Protein AF-Q2WA42-F1 (afdb_monomer_lite)

pLDDT: mean 75.11, std 17.5, range [36.66, 97.56]

Structure (mmCIF, N/CA/C/O backbone):
data_AF-Q2WA42-F1
#
_entry.id   AF-Q2WA42-F1
#
loop_
_atom_site.group_PDB
_atom_site.id
_atom_site.type_symbol
_atom_site.label_atom_id
_atom_site.label_alt_id
_atom_site.label_comp_id
_atom_site.label_asym_id
_atom_site.label_entity_id
_atom_site.label_seq_id
_atom_site.pdbx_PDB_ins_code
_atom_site.Cartn_x
_atom_site.Cartn_y
_atom_site.Cartn_z
_atom_site.occupancy
_atom_site.B_iso_or_equiv
_atom_site.auth_seq_id
_atom_site.auth_comp_id
_atom_site.auth_asym_id
_atom_site.auth_atom_id
_atom_site.pdbx_PDB_model_num
ATOM 1 N N . MET A 1 1 ? -29.515 -29.755 56.525 1.00 68.69 1 MET A N 1
ATOM 2 C CA . MET A 1 1 ? -29.101 -29.433 55.145 1.00 68.69 1 MET A CA 1
ATOM 3 C C . MET A 1 1 ? -28.446 -28.077 55.225 1.00 68.69 1 MET A C 1
ATOM 5 O O . MET A 1 1 ? -29.150 -27.091 55.396 1.00 68.69 1 MET A O 1
ATOM 9 N N . ASP A 1 2 ? -27.121 -28.042 55.210 1.00 74.56 2 ASP A N 1
ATOM 10 C CA . ASP A 1 2 ? -26.401 -26.781 55.340 1.00 74.56 2 ASP A CA 1
ATOM 11 C C . ASP A 1 2 ? -26.436 -26.081 53.989 1.00 74.56 2 ASP A C 1
ATOM 13 O O . ASP A 1 2 ? -25.967 -26.607 52.976 1.00 74.56 2 ASP A O 1
ATOM 17 N N . ILE A 1 3 ? -27.055 -24.905 53.955 1.00 73.62 3 ILE A N 1
ATOM 18 C CA . ILE A 1 3 ? -27.031 -24.069 52.765 1.00 73.62 3 ILE A CA 1
ATOM 19 C C . ILE A 1 3 ? -25.620 -23.474 52.674 1.00 73.62 3 ILE A C 1
ATOM 21 O O . ILE A 1 3 ? -25.182 -22.701 53.524 1.00 73.62 3 ILE A O 1
ATOM 25 N N . ASN A 1 4 ? -24.852 -23.890 51.666 1.00 74.38 4 ASN A N 1
ATOM 26 C CA . ASN A 1 4 ? -23.528 -23.329 51.430 1.00 74.38 4 ASN A CA 1
ATOM 27 C C . ASN A 1 4 ? -23.695 -21.920 50.852 1.00 74.38 4 ASN A C 1
ATOM 29 O O . ASN A 1 4 ? -23.966 -21.752 49.663 1.00 74.38 4 ASN A O 1
ATOM 33 N N . LEU A 1 5 ? -23.515 -20.903 51.693 1.00 66.00 5 LEU A N 1
ATOM 34 C CA . LEU A 1 5 ? -23.665 -19.501 51.300 1.00 66.00 5 LEU A CA 1
ATOM 35 C C . LEU A 1 5 ? -22.593 -19.034 50.296 1.00 66.00 5 LEU A C 1
ATOM 37 O O . LEU A 1 5 ? -22.798 -18.052 49.590 1.00 66.00 5 LEU A O 1
ATOM 41 N N . GLY A 1 6 ? -21.475 -19.758 50.162 1.00 63.38 6 GLY A N 1
ATOM 42 C CA . GLY A 1 6 ? -20.501 -19.557 49.082 1.00 63.38 6 GLY A CA 1
ATOM 43 C C . GLY A 1 6 ? -21.048 -19.925 47.696 1.00 63.38 6 GLY A C 1
ATOM 44 O O . GLY A 1 6 ? -20.512 -19.467 46.691 1.00 63.38 6 GLY A O 1
ATOM 45 N N . ARG A 1 7 ? -22.138 -20.704 47.649 1.00 65.81 7 ARG A N 1
ATOM 46 C CA . ARG A 1 7 ? -22.936 -21.015 46.454 1.00 65.81 7 ARG A CA 1
ATOM 47 C C . ARG A 1 7 ? -24.241 -20.212 46.369 1.00 65.81 7 ARG A C 1
ATOM 49 O O . ARG A 1 7 ? -24.981 -20.403 45.407 1.00 65.81 7 ARG A O 1
ATOM 56 N N . LEU A 1 8 ? -24.536 -19.329 47.334 1.00 64.88 8 LEU A N 1
ATOM 57 C CA . LEU A 1 8 ? -25.656 -18.391 47.211 1.00 64.88 8 LEU A CA 1
ATOM 58 C C . LEU A 1 8 ? -25.308 -17.419 46.074 1.00 64.88 8 LEU A C 1
ATOM 60 O O . LEU A 1 8 ? -24.282 -16.740 46.130 1.00 64.88 8 LEU A O 1
ATOM 64 N N . GLY A 1 9 ? -26.100 -17.475 45.005 1.00 74.88 9 GLY A N 1
ATOM 65 C CA . GLY A 1 9 ? -25.744 -16.970 43.682 1.00 74.88 9 GLY A CA 1
ATOM 66 C C . GLY A 1 9 ? -25.489 -15.466 43.593 1.00 74.88 9 GLY A C 1
ATOM 67 O O . GLY A 1 9 ? -25.727 -14.693 44.519 1.00 74.88 9 GLY A O 1
ATOM 68 N N . PHE A 1 10 ? -24.997 -15.059 42.426 1.00 86.00 10 PHE A N 1
ATOM 69 C CA . PHE A 1 10 ? -24.965 -13.656 42.032 1.00 86.00 10 PHE A CA 1
ATOM 70 C C . PHE A 1 10 ? -26.389 -13.107 41.918 1.00 86.00 10 PHE A C 1
ATOM 72 O O . PHE A 1 10 ? -27.294 -13.824 41.489 1.00 86.00 10 PHE A O 1
ATOM 79 N N . VAL A 1 11 ? -26.572 -11.837 42.275 1.00 91.25 11 VAL A N 1
ATOM 80 C CA . VAL A 1 11 ? -27.832 -11.127 42.039 1.00 91.25 11 VAL A CA 1
ATOM 81 C C . VAL A 1 11 ? -27.637 -10.267 40.801 1.00 91.25 11 VAL A C 1
ATOM 83 O O . VAL A 1 11 ? -26.928 -9.265 40.852 1.00 91.25 11 VAL A O 1
ATOM 86 N N . ASP A 1 12 ? -28.222 -10.674 39.677 1.00 93.00 12 ASP A N 1
ATOM 87 C CA . ASP A 1 12 ? -28.203 -9.855 38.467 1.00 93.00 12 ASP A CA 1
ATOM 88 C C . ASP A 1 12 ? -29.144 -8.657 38.637 1.00 93.00 12 ASP A C 1
ATOM 90 O O . ASP A 1 12 ? -30.336 -8.805 38.915 1.00 93.00 12 ASP A O 1
ATOM 94 N N . ARG A 1 13 ? -28.582 -7.458 38.512 1.00 95.94 13 ARG A N 1
ATOM 95 C CA . ARG A 1 13 ? -29.285 -6.178 38.613 1.00 95.94 13 ARG A CA 1
ATOM 96 C C . ARG A 1 13 ? -29.536 -5.556 37.239 1.00 95.94 13 ARG A C 1
ATOM 98 O O . ARG A 1 13 ? -30.129 -4.481 37.175 1.00 95.94 13 ARG A O 1
ATOM 105 N N . GLY A 1 14 ? -29.100 -6.201 36.156 1.00 94.56 14 GLY A N 1
ATOM 106 C CA . GLY A 1 14 ? -29.183 -5.666 34.804 1.00 94.56 14 GLY A CA 1
ATOM 107 C C . GLY A 1 14 ? -28.261 -4.463 34.601 1.00 94.56 14 GLY A C 1
ATOM 108 O O . GLY A 1 14 ? -27.135 -4.425 35.097 1.00 94.56 14 GLY A O 1
ATOM 109 N N . ASN A 1 15 ? -28.719 -3.463 33.849 1.00 95.12 15 ASN A N 1
ATOM 110 C CA . ASN A 1 15 ? -27.879 -2.323 33.489 1.00 95.12 15 ASN A CA 1
ATOM 111 C C . ASN A 1 15 ? -27.611 -1.402 34.689 1.00 95.12 15 ASN A C 1
ATOM 113 O O . ASN A 1 15 ? -28.531 -1.046 35.424 1.00 95.12 15 ASN A O 1
ATOM 117 N N . TYR A 1 16 ? -26.360 -0.969 34.866 1.00 96.69 16 TYR A N 1
ATOM 118 C CA . TYR A 1 16 ? -25.989 -0.055 35.945 1.00 96.69 16 TYR A CA 1
ATOM 119 C C . TYR A 1 16 ? -26.806 1.246 35.874 1.00 96.69 16 TYR A C 1
ATOM 121 O O . TYR A 1 16 ? -26.818 1.952 34.865 1.00 96.69 16 TYR A O 1
ATOM 129 N N . SER A 1 17 ? -27.442 1.572 36.995 1.00 97.12 17 SER A N 1
ATOM 130 C CA . SER A 1 17 ? -28.093 2.844 37.299 1.00 97.12 17 SER A CA 1
ATOM 131 C C . SER A 1 17 ? -27.303 3.621 38.353 1.00 97.12 17 SER A C 1
ATOM 133 O O . SER A 1 17 ? -27.012 3.092 39.428 1.00 97.12 17 SER A O 1
ATOM 135 N N . ALA A 1 18 ? -27.025 4.900 38.078 1.00 96.81 18 ALA A N 1
ATOM 136 C CA . ALA A 1 18 ? -26.33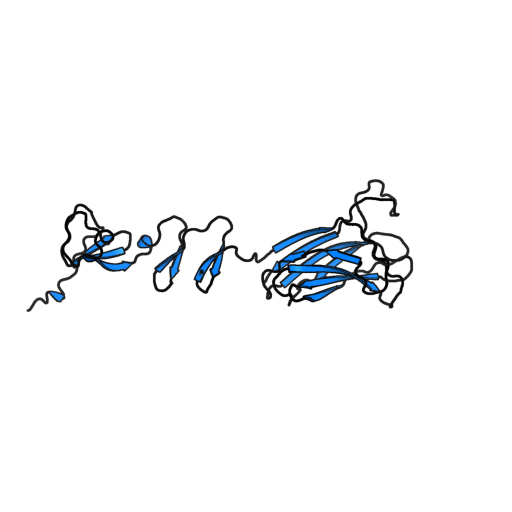7 5.801 39.006 1.00 96.81 18 ALA A CA 1
ATOM 137 C C . ALA A 1 18 ? -27.172 6.158 40.251 1.00 96.81 18 ALA A C 1
ATOM 139 O O . ALA A 1 18 ? -26.614 6.626 41.237 1.00 96.81 18 ALA A O 1
ATOM 140 N N . ALA A 1 19 ? -28.486 5.914 40.239 1.00 97.38 19 ALA A N 1
ATOM 141 C CA . ALA A 1 19 ? -29.366 6.166 41.382 1.00 97.38 19 ALA A CA 1
ATOM 142 C C . ALA A 1 19 ? -29.376 5.020 42.414 1.00 97.38 19 ALA A C 1
ATOM 144 O O . ALA A 1 19 ? -30.016 5.133 43.455 1.00 97.38 19 ALA A O 1
ATOM 145 N N . THR A 1 20 ? -28.706 3.901 42.124 1.00 96.31 20 THR A N 1
ATOM 146 C CA . THR A 1 20 ? -28.780 2.674 42.927 1.00 96.31 20 THR A CA 1
ATOM 147 C C . THR A 1 20 ? -27.480 2.438 43.691 1.00 96.31 20 THR A C 1
ATOM 149 O O . THR A 1 20 ? -26.397 2.564 43.129 1.00 96.31 20 THR A O 1
ATOM 152 N N . ALA A 1 21 ? -27.595 2.067 44.967 1.00 96.81 21 ALA A N 1
ATOM 153 C CA . ALA A 1 21 ? -26.508 1.472 45.741 1.00 96.81 21 ALA A CA 1
ATOM 154 C C . ALA A 1 21 ? -26.478 -0.049 45.503 1.00 96.81 21 ALA A C 1
ATOM 156 O O . ALA A 1 21 ? -27.531 -0.699 45.511 1.00 96.81 21 ALA A O 1
ATOM 157 N N . TYR A 1 22 ? -25.289 -0.617 45.296 1.00 97.06 22 TYR A N 1
ATOM 158 C CA . TYR A 1 22 ? -25.110 -2.046 45.012 1.00 97.06 22 TYR A CA 1
ATOM 159 C C . TYR A 1 22 ? -24.409 -2.757 46.164 1.00 97.06 22 TYR A C 1
ATOM 161 O O . TYR A 1 22 ? -23.404 -2.274 46.688 1.00 97.06 22 TYR A O 1
ATOM 169 N N . ALA A 1 23 ? -24.921 -3.929 46.531 1.00 96.06 23 ALA A N 1
ATOM 170 C CA . ALA A 1 23 ? -24.352 -4.781 47.566 1.00 96.06 23 ALA A CA 1
ATOM 171 C C . ALA A 1 23 ? -23.292 -5.728 46.986 1.00 96.06 23 ALA A C 1
ATOM 173 O O . ALA A 1 23 ? -23.241 -5.982 45.784 1.00 96.06 23 ALA A O 1
ATOM 174 N N . VAL A 1 24 ? -22.441 -6.285 47.849 1.00 94.12 24 VAL A N 1
ATOM 175 C CA . VAL A 1 24 ? -21.459 -7.299 47.438 1.00 94.12 24 VAL A CA 1
ATOM 176 C C . VAL A 1 24 ? -22.189 -8.487 46.799 1.00 94.12 24 VAL A C 1
ATOM 178 O O . VAL A 1 24 ? -23.146 -8.993 47.381 1.00 94.12 24 VAL A O 1
ATOM 181 N N . ARG A 1 25 ? -21.687 -8.960 45.649 1.00 92.56 25 ARG A N 1
ATOM 182 C CA . ARG A 1 25 ? -22.276 -9.981 44.750 1.00 92.56 25 ARG A CA 1
ATOM 183 C C . ARG A 1 25 ? -23.369 -9.500 43.791 1.00 92.56 25 ARG A C 1
ATOM 185 O O . ARG A 1 25 ? -23.765 -10.306 42.946 1.00 92.56 25 ARG A O 1
ATOM 192 N N . ASP A 1 26 ? -23.794 -8.238 43.849 1.00 96.00 26 ASP A N 1
ATOM 193 C CA . ASP A 1 26 ? -24.606 -7.662 42.771 1.00 96.00 26 ASP A CA 1
ATOM 194 C C . ASP A 1 26 ? -23.794 -7.671 41.466 1.00 96.00 26 ASP A C 1
ATOM 196 O O . ASP A 1 26 ? -22.606 -7.333 41.457 1.00 96.00 26 ASP A O 1
ATOM 200 N N . VAL A 1 27 ? -24.429 -8.063 40.367 1.00 96.06 27 VAL A N 1
ATOM 201 C CA . VAL A 1 27 ? -23.852 -8.062 39.021 1.00 96.06 27 VAL A CA 1
ATOM 202 C C . VAL A 1 27 ? -24.585 -7.033 38.175 1.00 96.06 27 VAL A C 1
ATOM 204 O O . VAL A 1 27 ? -25.809 -6.955 38.224 1.00 96.06 27 VAL A O 1
ATOM 207 N N . VAL A 1 28 ? -23.836 -6.226 37.425 1.00 96.25 28 VAL A N 1
ATOM 208 C CA . VAL A 1 28 ? -24.381 -5.200 36.527 1.00 96.25 28 VAL A CA 1
ATOM 209 C C . VAL A 1 28 ? -23.737 -5.275 35.152 1.00 96.25 28 VAL A C 1
ATOM 211 O O . VAL A 1 28 ? -22.552 -5.599 35.028 1.00 96.25 28 VAL A O 1
ATOM 214 N N . THR A 1 29 ? -24.480 -4.877 34.124 1.00 94.25 29 THR A N 1
ATOM 215 C CA . THR A 1 29 ? -23.914 -4.500 32.827 1.00 94.25 29 THR A CA 1
ATOM 216 C C . THR A 1 29 ? -23.652 -2.996 32.788 1.00 94.25 29 THR A C 1
ATOM 218 O O . THR A 1 29 ? -24.527 -2.181 33.076 1.00 94.25 29 THR A O 1
ATOM 221 N N . PHE A 1 30 ? -22.435 -2.595 32.433 1.00 92.25 30 PHE A N 1
ATOM 222 C CA . PHE A 1 30 ? -22.045 -1.194 32.296 1.00 92.25 30 PHE A CA 1
ATOM 223 C C . PHE A 1 30 ? -21.118 -1.038 31.096 1.00 92.25 30 PHE A C 1
ATOM 225 O O . PHE A 1 30 ? -20.115 -1.743 30.999 1.00 92.25 30 PHE A O 1
ATOM 232 N N . ASN A 1 31 ? -21.468 -0.137 30.173 1.00 88.94 31 ASN A N 1
ATOM 233 C CA . ASN A 1 31 ? -20.742 0.079 28.918 1.00 88.94 31 ASN A CA 1
ATOM 234 C C . ASN A 1 31 ? -20.414 -1.241 28.194 1.00 88.94 31 ASN A C 1
ATOM 236 O O . ASN A 1 31 ? -19.273 -1.487 27.841 1.00 88.94 31 ASN A O 1
ATOM 240 N N . GLY A 1 32 ? -21.386 -2.148 28.050 1.00 86.06 32 GLY A N 1
ATOM 241 C CA . GLY A 1 32 ? -21.187 -3.431 27.359 1.00 86.06 32 GLY A CA 1
ATOM 242 C C . GLY A 1 32 ? -20.372 -4.489 28.112 1.00 86.06 32 GLY A C 1
ATOM 243 O O . GLY A 1 32 ? -20.278 -5.614 27.633 1.00 86.06 32 GLY A O 1
ATOM 244 N N . ASN A 1 33 ? -19.831 -4.174 29.289 1.00 89.62 33 ASN A N 1
ATOM 245 C CA . ASN A 1 33 ? -19.097 -5.109 30.139 1.00 89.62 33 ASN A CA 1
ATOM 246 C C . ASN A 1 33 ? -19.964 -5.565 31.315 1.00 89.62 33 ASN A C 1
ATOM 248 O O . ASN A 1 33 ? -20.834 -4.831 31.777 1.00 89.62 33 ASN A O 1
ATOM 252 N N . THR A 1 34 ? -19.704 -6.764 31.828 1.00 93.44 34 THR A N 1
ATOM 253 C CA . THR A 1 34 ? -20.360 -7.302 33.027 1.00 93.44 34 THR A CA 1
ATOM 254 C C . THR A 1 34 ? -19.416 -7.196 34.216 1.00 93.44 34 THR A C 1
ATOM 256 O O . THR A 1 34 ? -18.291 -7.696 34.159 1.00 93.44 34 THR A O 1
ATOM 259 N N . TYR A 1 35 ? -19.875 -6.582 35.304 1.00 95.44 35 TYR A N 1
ATOM 260 C CA . TYR A 1 35 ? -19.106 -6.389 36.532 1.00 95.44 35 TYR A CA 1
ATOM 261 C C . TYR A 1 35 ? -19.836 -6.966 37.736 1.00 95.44 35 TYR A C 1
ATOM 263 O O . TYR A 1 35 ? -21.055 -6.874 37.827 1.00 95.44 35 TYR A O 1
ATOM 271 N N . ARG A 1 36 ? -19.078 -7.483 38.702 1.00 95.94 36 ARG A N 1
ATOM 272 C CA . ARG A 1 36 ? -19.571 -7.867 40.024 1.00 95.94 36 ARG A CA 1
ATOM 273 C C . ARG A 1 36 ? -19.098 -6.879 41.074 1.00 95.94 36 ARG A C 1
ATOM 275 O O . ARG A 1 36 ? -17.897 -6.656 41.210 1.00 95.94 36 ARG A O 1
ATOM 282 N N . CYS A 1 37 ? -20.020 -6.374 41.875 1.00 96.31 37 CYS A N 1
ATOM 283 C CA . CYS A 1 37 ? -19.722 -5.582 43.056 1.00 96.31 37 CYS A CA 1
ATOM 284 C C . CYS A 1 37 ? -18.988 -6.447 44.100 1.00 96.31 37 CYS A C 1
ATOM 286 O O . CYS A 1 37 ? -19.487 -7.495 44.526 1.00 96.31 37 CYS A O 1
ATOM 288 N N . ILE A 1 38 ? -17.780 -6.040 44.490 1.00 96.19 38 ILE A N 1
ATOM 289 C CA . ILE A 1 38 ? -16.940 -6.720 45.494 1.00 96.19 38 ILE A CA 1
ATOM 290 C C . ILE A 1 38 ? -16.852 -5.948 46.815 1.00 96.19 38 ILE A C 1
ATOM 292 O O . ILE A 1 38 ? -16.558 -6.549 47.844 1.00 96.19 38 ILE A O 1
ATOM 296 N N . VAL A 1 39 ? -17.177 -4.653 46.798 1.00 96.69 39 VAL A N 1
ATOM 297 C CA . VAL A 1 39 ? -17.319 -3.791 47.979 1.00 96.69 39 VAL A CA 1
ATOM 298 C C . VAL A 1 39 ? -18.608 -3.000 47.812 1.00 96.69 39 VAL A C 1
ATOM 300 O O . VAL A 1 39 ? -18.817 -2.422 46.751 1.00 96.69 39 VAL A O 1
ATOM 303 N N . ALA A 1 40 ? -19.465 -2.978 48.837 1.00 96.31 40 ALA A N 1
ATOM 304 C CA . ALA A 1 40 ? -20.737 -2.262 48.771 1.00 96.31 40 ALA A CA 1
ATOM 305 C C . ALA A 1 40 ? -20.532 -0.794 48.351 1.00 96.31 40 ALA A C 1
ATOM 307 O O . ALA A 1 40 ? -19.636 -0.114 48.850 1.00 96.31 40 ALA A O 1
ATOM 308 N N . THR A 1 41 ? -21.366 -0.322 47.429 1.00 97.50 41 THR A N 1
ATOM 309 C CA . THR A 1 41 ? -21.271 1.014 46.828 1.00 97.50 41 THR A CA 1
ATOM 310 C C . THR A 1 41 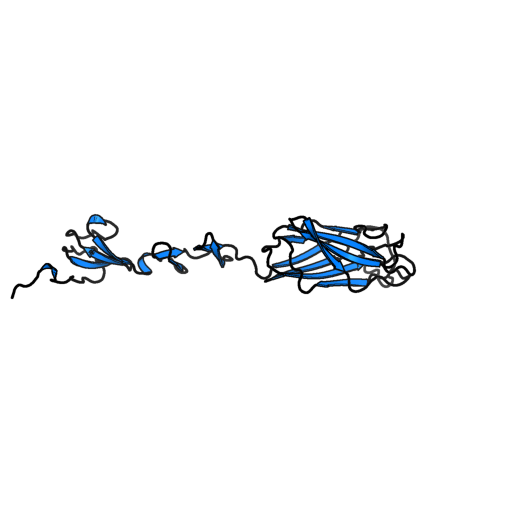? -22.384 1.928 47.325 1.00 97.50 41 THR A C 1
ATOM 312 O O . THR A 1 41 ? -23.463 1.469 47.698 1.00 97.50 41 THR A O 1
ATOM 315 N N . THR A 1 42 ? -22.148 3.238 47.291 1.00 96.94 42 THR A N 1
ATOM 316 C CA . THR A 1 42 ? -23.213 4.250 47.355 1.00 96.94 42 THR A CA 1
ATOM 317 C C . THR A 1 42 ? -23.672 4.634 45.944 1.00 96.94 42 THR A C 1
ATOM 319 O O . THR A 1 42 ? -23.005 4.317 44.956 1.00 96.94 42 THR A O 1
ATOM 322 N N . ALA A 1 43 ? -24.817 5.316 45.832 1.00 96.44 43 ALA A N 1
ATOM 323 C CA . ALA A 1 43 ? -25.311 5.809 44.546 1.00 96.44 43 ALA A CA 1
ATOM 324 C C . ALA A 1 43 ? -24.243 6.663 43.826 1.00 96.44 43 ALA A C 1
ATOM 326 O O . ALA A 1 43 ? -23.584 7.501 44.441 1.00 96.44 43 ALA A O 1
ATOM 327 N N . GLY A 1 44 ? -24.067 6.431 42.523 1.00 95.12 44 GLY A N 1
ATOM 328 C CA . GLY A 1 44 ? -23.108 7.135 41.664 1.00 95.12 44 GLY A CA 1
ATOM 329 C C . GLY A 1 44 ? -21.726 6.476 41.523 1.00 95.12 44 GLY A C 1
ATOM 330 O O . GLY A 1 44 ? -20.940 6.899 40.674 1.00 95.12 44 GLY A O 1
ATOM 331 N N . GLN A 1 45 ? -21.421 5.426 42.289 1.00 96.50 45 GLN A N 1
ATOM 332 C CA . GLN A 1 45 ? -20.146 4.702 42.203 1.00 96.50 45 GLN A CA 1
ATOM 333 C C . GLN A 1 45 ? -20.158 3.609 41.117 1.00 96.50 45 GLN A C 1
ATOM 335 O O . GLN A 1 45 ? -20.526 2.459 41.361 1.00 96.50 45 GLN A O 1
ATOM 340 N N . SER A 1 46 ? -19.732 3.971 39.905 1.00 95.12 46 SER A N 1
ATOM 341 C CA . SER A 1 46 ? -19.708 3.093 38.727 1.00 95.12 46 SER A CA 1
ATOM 342 C C . SER A 1 46 ? -18.427 2.247 38.622 1.00 95.12 46 SER A C 1
ATOM 344 O O . SER A 1 46 ? -17.401 2.626 39.191 1.00 95.12 46 SER A O 1
ATOM 346 N N . PRO A 1 47 ? -18.418 1.167 37.815 1.00 94.62 47 PRO A N 1
ATOM 347 C CA . PRO A 1 47 ? -17.214 0.369 37.565 1.00 94.62 47 PRO A CA 1
ATOM 348 C C . PRO A 1 47 ? -15.992 1.141 37.053 1.00 94.62 47 PRO A C 1
ATOM 350 O O . PRO A 1 47 ? -14.865 0.720 37.299 1.00 94.62 47 PRO A O 1
ATOM 353 N N . THR A 1 48 ? -16.185 2.266 36.357 1.00 92.25 48 THR A N 1
ATOM 354 C CA . THR A 1 48 ? -15.077 3.103 35.869 1.00 92.25 48 THR A CA 1
ATOM 355 C C . THR A 1 48 ? -14.664 4.190 36.857 1.00 92.25 48 THR A C 1
ATOM 357 O O . THR A 1 48 ? -13.486 4.531 36.902 1.00 92.25 48 THR A O 1
ATOM 360 N N . SER A 1 49 ? -15.592 4.732 37.655 1.00 95.56 49 SER A N 1
ATOM 361 C CA . SER A 1 49 ? -15.273 5.768 38.651 1.00 95.56 49 SER A CA 1
ATOM 362 C C . SER A 1 49 ? -14.731 5.201 39.965 1.00 95.56 49 SER A C 1
ATOM 364 O O . SER A 1 49 ? -13.963 5.879 40.643 1.00 95.56 49 SER A O 1
ATOM 366 N N . THR A 1 50 ? -15.083 3.961 40.319 1.00 96.50 50 THR A N 1
ATOM 367 C CA . THR A 1 50 ? -14.619 3.278 41.539 1.00 96.50 50 THR A CA 1
ATOM 368 C C . THR A 1 50 ? -14.191 1.828 41.271 1.00 96.50 50 THR A C 1
ATOM 370 O O . THR A 1 50 ? -14.760 0.890 41.832 1.00 96.50 50 THR A O 1
ATOM 373 N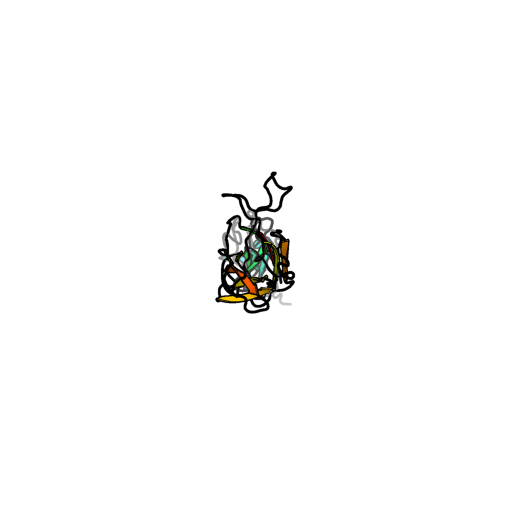 N . PRO A 1 51 ? -13.149 1.593 40.454 1.00 95.19 51 PRO A N 1
ATOM 374 C CA . PRO A 1 51 ? -12.762 0.248 40.011 1.00 95.19 51 PRO A CA 1
ATOM 375 C C . PRO A 1 51 ? -12.408 -0.718 41.154 1.00 95.19 51 PRO A C 1
ATOM 377 O O . PRO A 1 51 ? -12.563 -1.922 41.005 1.00 95.19 51 PRO A O 1
ATOM 380 N N . ALA A 1 52 ? -11.997 -0.221 42.326 1.00 96.62 52 ALA A N 1
ATOM 381 C CA . ALA A 1 52 ? -11.741 -1.059 43.502 1.00 96.62 52 ALA A CA 1
ATOM 382 C C . ALA A 1 52 ? -13.007 -1.734 44.076 1.00 96.62 52 ALA A C 1
ATOM 384 O O . ALA A 1 52 ? -12.901 -2.738 44.778 1.00 96.62 52 ALA A O 1
ATOM 385 N N . SER A 1 53 ? -14.199 -1.210 43.775 1.00 97.31 53 SER A N 1
ATOM 386 C CA . SER A 1 53 ? -15.479 -1.780 44.217 1.00 97.31 53 SER A CA 1
ATOM 387 C C . SER A 1 53 ? -16.048 -2.809 43.240 1.00 97.31 53 SER A C 1
ATOM 389 O O . SER A 1 53 ? -17.021 -3.486 43.576 1.00 97.31 53 SER A O 1
ATOM 391 N N . TRP A 1 54 ? -15.453 -2.967 42.053 1.00 97.56 54 TRP A N 1
ATOM 392 C CA . TRP A 1 54 ? -16.025 -3.736 40.949 1.00 97.56 54 TRP A CA 1
ATOM 393 C C . TRP A 1 54 ? -15.005 -4.692 40.323 1.00 97.56 54 TRP A C 1
ATOM 395 O O . TRP A 1 54 ? -13.946 -4.290 39.857 1.00 97.56 54 TRP A O 1
ATOM 405 N N . LEU A 1 55 ? -15.353 -5.975 40.242 1.00 95.31 55 LEU A N 1
ATOM 406 C CA . LEU A 1 55 ? -14.593 -6.973 39.496 1.00 95.31 55 LEU A CA 1
ATOM 407 C C . LEU A 1 55 ? -15.190 -7.141 38.097 1.00 95.31 55 LEU A C 1
ATOM 409 O O . LEU A 1 55 ? -16.363 -7.491 37.974 1.00 95.31 55 LEU A O 1
ATOM 413 N N . LEU A 1 56 ? -14.387 -6.961 37.049 1.00 92.75 56 LEU A N 1
ATOM 414 C CA . LEU A 1 56 ? -14.783 -7.301 35.681 1.00 92.75 56 LEU A CA 1
ATOM 415 C C . LEU A 1 56 ? -14.970 -8.821 35.555 1.00 92.75 56 LEU A C 1
ATOM 417 O O . LEU A 1 56 ? -14.041 -9.585 35.803 1.00 92.75 56 LEU A O 1
ATOM 421 N N . MET A 1 57 ? -16.168 -9.251 35.163 1.00 91.56 57 MET A N 1
ATOM 422 C CA . MET A 1 57 ? -16.488 -10.660 34.913 1.00 91.56 57 MET A CA 1
ATOM 423 C C . MET A 1 57 ? -16.361 -11.029 33.439 1.00 91.56 57 MET A C 1
ATOM 425 O O . MET A 1 57 ? -15.856 -12.097 33.110 1.00 91.56 57 MET A O 1
ATOM 429 N N . ALA A 1 58 ? -16.846 -10.157 32.558 1.00 88.25 58 ALA A N 1
ATOM 430 C CA . ALA A 1 58 ? -16.810 -10.360 31.118 1.00 88.25 58 ALA A CA 1
ATOM 431 C C . ALA A 1 58 ? -16.719 -9.007 30.413 1.00 88.25 58 ALA A C 1
ATOM 433 O O . ALA A 1 58 ? -17.421 -8.065 30.785 1.00 88.25 58 ALA A O 1
ATOM 434 N N . SER A 1 59 ? -15.865 -8.922 29.396 1.00 83.25 59 SER A N 1
ATOM 435 C CA . SER A 1 59 ? -15.770 -7.752 28.524 1.00 83.25 59 SER A CA 1
ATOM 436 C C . SER A 1 59 ? -16.573 -8.005 27.253 1.00 83.25 59 SER A C 1
ATOM 438 O O . SER A 1 59 ? -16.391 -9.043 26.614 1.00 83.25 59 SER A O 1
ATOM 440 N N . GLY A 1 60 ? -17.469 -7.086 26.906 1.00 77.31 60 GLY A N 1
ATOM 441 C CA . GLY A 1 60 ? -18.219 -7.131 25.657 1.00 77.31 60 GLY A CA 1
ATOM 442 C C . GLY A 1 60 ? -17.605 -6.212 24.597 1.00 77.31 60 GLY A C 1
ATOM 443 O O . GLY A 1 60 ? -16.899 -5.257 24.929 1.00 77.31 60 GLY A O 1
ATOM 444 N N . PRO A 1 61 ? -17.896 -6.446 23.307 1.00 67.06 61 PRO A N 1
ATOM 445 C CA . PRO A 1 61 ? -17.376 -5.626 22.211 1.00 67.06 61 PRO A CA 1
ATOM 446 C C . PRO A 1 61 ? -17.746 -4.138 22.344 1.00 67.06 61 PRO A C 1
ATOM 448 O O . PRO A 1 61 ? -16.937 -3.265 22.030 1.00 67.06 61 PRO A O 1
ATOM 451 N N . SER A 1 62 ? -18.924 -3.839 22.900 1.00 67.06 62 SER A N 1
ATOM 452 C CA . SER A 1 62 ? -19.416 -2.471 23.104 1.00 67.06 62 SER A CA 1
ATOM 453 C C . SER A 1 62 ? -18.652 -1.680 24.173 1.00 67.06 62 SER A C 1
ATOM 455 O O . SER A 1 62 ? -18.769 -0.462 24.205 1.00 67.06 62 SER A O 1
ATOM 457 N N . GLY A 1 63 ? -17.878 -2.339 25.045 1.00 69.44 63 GLY A N 1
ATOM 458 C CA . GLY A 1 63 ? -17.037 -1.653 26.035 1.00 69.44 63 GLY A CA 1
ATOM 459 C C . GLY A 1 63 ? -15.713 -1.146 25.483 1.00 69.44 63 GLY A C 1
ATOM 460 O O . GLY A 1 63 ? -15.013 -0.396 26.159 1.00 69.44 63 GLY A O 1
ATOM 461 N N . VAL A 1 64 ? -15.374 -1.555 24.260 1.00 75.19 64 VAL A N 1
ATOM 462 C CA . VAL A 1 64 ? -14.103 -1.251 23.601 1.00 75.19 64 VAL A CA 1
ATOM 463 C C . VAL A 1 64 ? -14.327 -0.414 22.335 1.00 75.19 64 VAL A C 1
ATOM 465 O O . VAL A 1 64 ? -13.501 0.441 22.031 1.00 75.19 64 VAL A O 1
ATOM 468 N N . MET A 1 65 ? -15.450 -0.596 21.628 1.00 85.38 65 MET A N 1
ATOM 469 C CA . MET A 1 65 ? -15.854 0.209 20.465 1.00 85.38 65 MET A CA 1
ATOM 470 C C . MET A 1 65 ? -16.517 1.529 20.895 1.00 85.38 65 MET A C 1
ATOM 472 O O . MET A 1 65 ? -17.477 1.517 21.659 1.00 85.38 65 MET A O 1
ATOM 476 N N . THR A 1 66 ? -16.041 2.671 20.390 1.00 85.88 66 THR A N 1
ATOM 477 C CA . THR A 1 66 ? -16.533 4.011 20.777 1.00 85.88 66 THR A CA 1
ATOM 478 C C . THR A 1 66 ? -17.157 4.794 19.626 1.00 85.88 66 THR A C 1
ATOM 480 O O . THR A 1 66 ? -17.893 5.748 19.862 1.00 85.88 66 THR A O 1
ATOM 483 N N . THR A 1 67 ? -16.838 4.439 18.381 1.00 88.75 67 THR A N 1
ATOM 484 C CA . THR A 1 67 ? -17.219 5.186 17.177 1.00 88.75 67 THR A CA 1
ATOM 485 C C . THR A 1 67 ? -17.706 4.258 16.067 1.00 88.75 67 THR A C 1
ATOM 487 O O . THR A 1 67 ? -17.281 3.108 15.965 1.00 88.75 67 THR A O 1
ATOM 490 N N . ASN A 1 68 ? -18.606 4.757 15.212 1.00 89.25 68 ASN A N 1
ATOM 491 C CA . ASN A 1 68 ? -19.025 4.014 14.024 1.00 89.25 68 ASN A CA 1
ATOM 492 C C . ASN A 1 68 ? -17.815 3.764 13.107 1.00 89.25 68 ASN A C 1
ATOM 494 O O . ASN A 1 68 ? -16.993 4.658 12.913 1.00 89.25 68 ASN A O 1
ATOM 498 N N . GLY A 1 69 ? -17.723 2.559 12.550 1.00 90.56 69 GLY A N 1
ATOM 499 C CA . GLY A 1 69 ? -16.590 2.124 11.731 1.00 90.56 69 GLY A CA 1
ATOM 500 C C . GLY A 1 69 ? -15.391 1.585 12.518 1.00 90.56 69 GLY A C 1
ATOM 501 O O . GLY A 1 69 ? -14.397 1.219 11.897 1.00 90.56 69 GLY A O 1
ATOM 502 N N . ASP A 1 70 ? -15.461 1.512 13.852 1.00 92.81 70 ASP A N 1
ATOM 503 C CA . ASP A 1 70 ? -14.446 0.815 14.645 1.00 92.81 70 ASP A CA 1
ATOM 504 C C . ASP A 1 70 ? -14.382 -0.674 14.279 1.00 92.81 70 ASP A C 1
ATOM 506 O O . ASP A 1 70 ? -15.398 -1.326 14.029 1.00 92.81 70 ASP A O 1
ATOM 510 N N . LEU A 1 71 ? -13.174 -1.228 14.325 1.00 92.38 71 LEU A N 1
ATOM 511 C CA . LEU A 1 71 ? -12.919 -2.657 14.221 1.00 92.38 71 LEU A CA 1
ATOM 512 C C . LEU A 1 71 ? -12.402 -3.191 15.556 1.00 92.38 71 LEU A C 1
ATOM 514 O O . LEU A 1 71 ? -11.744 -2.489 16.327 1.00 92.38 71 LEU A O 1
ATOM 518 N N . LEU A 1 72 ? -12.680 -4.464 15.813 1.00 90.94 72 LEU A N 1
ATOM 519 C CA . LEU A 1 72 ? -12.133 -5.189 16.951 1.00 90.94 72 LEU A CA 1
ATOM 520 C C . LEU A 1 72 ? -11.085 -6.181 16.476 1.00 90.94 72 LEU A C 1
ATOM 522 O O . LEU A 1 72 ? -11.295 -6.899 15.499 1.00 90.94 72 LEU A O 1
ATOM 526 N N . TYR A 1 73 ? -9.978 -6.242 17.203 1.00 92.44 73 TYR A N 1
ATOM 527 C CA . TYR A 1 73 ? -8.944 -7.242 16.985 1.00 92.44 73 TYR A CA 1
ATOM 528 C C . TYR A 1 73 ? -8.418 -7.769 18.316 1.00 92.44 73 TYR A C 1
ATOM 530 O O . TYR A 1 73 ? -8.607 -7.160 19.370 1.00 92.44 73 TYR A O 1
ATOM 538 N N . TYR A 1 74 ? -7.781 -8.934 18.273 1.00 91.44 74 TYR A N 1
ATOM 539 C CA . TYR A 1 74 ? -7.177 -9.543 19.448 1.00 91.44 74 TYR A CA 1
ATOM 540 C C . TYR A 1 74 ? -5.684 -9.217 19.513 1.00 91.44 74 TYR A C 1
ATOM 542 O O . TYR A 1 74 ? -4.947 -9.478 18.565 1.00 91.44 74 TYR A O 1
ATOM 550 N N . ASN A 1 75 ? -5.241 -8.685 20.649 1.00 92.25 75 ASN A N 1
ATOM 551 C CA . ASN A 1 75 ? -3.834 -8.528 21.002 1.00 92.25 75 ASN A CA 1
ATOM 552 C C . ASN A 1 75 ? -3.717 -8.531 22.533 1.00 92.25 75 ASN A C 1
ATOM 554 O O . ASN A 1 75 ? -3.995 -7.521 23.180 1.00 92.25 75 ASN A O 1
ATOM 558 N N . ASN A 1 76 ? -3.391 -9.695 23.112 1.00 90.12 76 ASN A N 1
ATOM 559 C CA . ASN A 1 76 ? -3.398 -9.944 24.565 1.00 90.12 76 ASN A CA 1
ATOM 560 C C . ASN A 1 76 ? -4.711 -9.521 25.259 1.00 90.12 76 ASN A C 1
ATOM 562 O O . ASN A 1 76 ? -4.722 -9.095 26.412 1.00 90.12 76 ASN A O 1
ATOM 566 N N . GLY A 1 77 ? -5.824 -9.617 24.532 1.00 86.69 77 GLY A N 1
ATOM 567 C CA . GLY A 1 77 ? -7.120 -9.073 24.920 1.00 86.69 77 GLY A CA 1
ATOM 568 C C . GLY A 1 77 ? -7.845 -8.456 23.729 1.00 86.69 77 GLY A C 1
ATOM 569 O O . GLY A 1 77 ? -7.287 -8.332 22.639 1.00 86.69 77 GLY A O 1
ATOM 570 N N . LEU A 1 78 ? -9.107 -8.086 23.935 1.00 86.81 78 LEU A N 1
ATOM 571 C CA . LEU A 1 78 ? -9.911 -7.411 22.922 1.00 86.81 78 LEU A CA 1
ATOM 572 C C . LEU A 1 78 ? -9.474 -5.942 22.817 1.00 86.81 78 LEU A C 1
ATOM 574 O O . LEU A 1 78 ? -9.538 -5.210 23.802 1.00 86.81 78 LEU A O 1
ATOM 578 N N . GLN A 1 79 ? -9.024 -5.522 21.639 1.00 90.44 79 GLN A N 1
ATOM 579 C CA . GLN A 1 79 ? -8.523 -4.177 21.363 1.00 90.44 79 GLN A CA 1
ATOM 580 C C . GLN A 1 79 ? -9.377 -3.489 20.297 1.00 90.44 79 GLN A C 1
ATOM 582 O O . GLN A 1 79 ? -9.909 -4.133 19.389 1.00 90.44 79 GLN A O 1
ATOM 587 N N . ARG A 1 80 ? -9.465 -2.160 20.390 1.00 92.94 80 ARG A N 1
ATOM 588 C CA . ARG A 1 80 ? -10.093 -1.308 19.378 1.00 92.94 80 ARG A CA 1
ATOM 589 C C . ARG A 1 80 ? -9.063 -0.892 18.341 1.00 92.94 80 ARG A C 1
ATOM 591 O O . ARG A 1 80 ? -8.028 -0.327 18.686 1.00 92.94 80 ARG A O 1
ATOM 598 N N . LEU A 1 81 ? -9.396 -1.079 17.072 1.00 95.12 81 LEU A N 1
ATOM 599 C CA . LEU A 1 81 ? -8.803 -0.337 15.970 1.00 95.12 81 LEU A CA 1
ATOM 600 C C . LEU A 1 81 ? -9.827 0.723 15.550 1.00 95.12 81 LEU A C 1
ATOM 602 O O . LEU A 1 81 ? -10.904 0.384 15.065 1.00 95.12 81 LEU A O 1
ATOM 606 N N . ALA A 1 82 ? -9.519 1.997 15.805 1.00 94.94 82 ALA A N 1
ATOM 607 C CA . ALA A 1 82 ? -10.409 3.107 15.461 1.00 94.94 82 ALA A CA 1
ATOM 608 C C . ALA A 1 82 ? -10.727 3.113 13.960 1.00 94.94 82 ALA A C 1
ATOM 610 O O . ALA A 1 82 ? -9.915 2.621 13.181 1.00 94.94 82 ALA A O 1
ATOM 611 N N . ALA A 1 83 ? -11.865 3.678 13.551 1.00 94.50 83 ALA A N 1
ATOM 612 C CA . ALA A 1 83 ? -12.205 3.823 12.134 1.00 94.50 83 ALA A CA 1
ATOM 613 C C . ALA A 1 83 ? -11.061 4.458 11.314 1.00 94.50 83 ALA A C 1
ATOM 615 O O . ALA A 1 83 ? -10.420 5.418 11.748 1.00 94.50 83 ALA A O 1
ATOM 616 N N . GLY A 1 84 ? -10.807 3.906 10.127 1.00 93.56 84 GLY A N 1
ATOM 617 C CA . GLY A 1 84 ? -9.801 4.427 9.204 1.00 93.56 84 GLY A CA 1
ATOM 618 C C . GLY A 1 84 ? -10.248 5.722 8.526 1.00 93.56 84 GLY A C 1
ATOM 619 O O . GLY A 1 84 ? -11.433 6.043 8.456 1.00 93.56 84 GLY A O 1
ATOM 620 N N . SER A 1 85 ? -9.281 6.460 7.991 1.00 92.94 85 SER A N 1
ATOM 621 C CA . SER A 1 85 ? -9.513 7.600 7.100 1.00 92.94 85 SER A CA 1
ATOM 622 C C . SER A 1 85 ? -9.703 7.141 5.651 1.00 92.94 85 SER A C 1
ATOM 624 O O . SER A 1 85 ? -9.248 6.065 5.257 1.00 92.94 85 SER A O 1
ATOM 626 N N . ASN A 1 86 ? -10.333 7.986 4.828 1.00 89.50 86 ASN A N 1
ATOM 627 C CA . ASN A 1 86 ? -10.502 7.728 3.396 1.00 89.50 86 ASN A CA 1
ATOM 628 C C . ASN A 1 86 ? -9.165 7.376 2.722 1.00 89.50 86 ASN A C 1
ATOM 630 O O . ASN A 1 86 ? -8.159 8.053 2.925 1.00 89.50 86 ASN A O 1
ATOM 634 N N . GLY A 1 87 ? -9.177 6.328 1.897 1.00 82.56 87 GLY A N 1
ATOM 635 C CA . GLY A 1 87 ? -7.995 5.848 1.174 1.00 82.56 87 GLY A CA 1
ATOM 636 C C . GLY A 1 87 ? -7.071 4.931 1.980 1.00 82.56 87 GLY A C 1
ATOM 637 O O . GLY A 1 87 ? -6.116 4.404 1.413 1.00 82.56 87 GLY A O 1
ATOM 638 N N . GLN A 1 88 ? -7.344 4.697 3.268 1.00 90.19 88 GLN A N 1
ATOM 639 C CA . GLN A 1 88 ? -6.637 3.675 4.035 1.00 90.19 88 GLN A CA 1
ATOM 640 C C . GLN A 1 88 ? -7.233 2.287 3.784 1.00 90.19 88 GLN A C 1
ATOM 642 O O . GLN A 1 88 ? -8.437 2.126 3.591 1.00 90.19 88 GLN A O 1
ATOM 647 N N . ALA A 1 89 ? -6.369 1.279 3.824 1.00 88.81 89 ALA A N 1
ATOM 648 C CA . ALA A 1 89 ? -6.734 -0.128 3.801 1.00 88.81 89 ALA A CA 1
ATOM 649 C C . ALA A 1 89 ? -6.252 -0.801 5.086 1.00 88.81 89 ALA A C 1
ATOM 651 O O . ALA A 1 89 ? -5.307 -0.336 5.735 1.00 88.81 89 ALA A O 1
ATOM 652 N N . LEU A 1 90 ? -6.903 -1.902 5.452 1.00 92.62 90 LEU A N 1
ATOM 653 C CA . LEU A 1 90 ? -6.431 -2.737 6.544 1.00 92.62 90 LEU A CA 1
ATOM 654 C C . LEU A 1 90 ? -5.173 -3.474 6.073 1.00 92.62 90 LEU A C 1
ATOM 656 O O . LEU A 1 90 ? -5.213 -4.221 5.097 1.00 92.62 90 LEU A O 1
ATOM 660 N N . VAL A 1 91 ? -4.060 -3.240 6.757 1.00 90.25 91 VAL A N 1
ATOM 661 C CA . VAL A 1 91 ? -2.758 -3.857 6.491 1.00 90.25 91 VAL A CA 1
ATOM 662 C C . VAL A 1 91 ? -2.239 -4.548 7.750 1.00 90.25 91 VAL A C 1
ATOM 664 O O . VAL A 1 91 ? -2.755 -4.334 8.846 1.00 90.25 91 VAL A O 1
ATOM 667 N N . MET A 1 92 ? -1.203 -5.373 7.602 1.00 91.19 92 MET A N 1
ATOM 668 C CA . MET A 1 92 ? -0.514 -6.001 8.729 1.00 91.19 92 MET A CA 1
ATOM 669 C C . MET A 1 92 ? 0.787 -5.253 9.025 1.00 91.19 92 MET A C 1
ATOM 671 O O . MET A 1 92 ? 1.702 -5.260 8.205 1.00 91.19 92 MET A O 1
ATOM 675 N N . THR A 1 93 ? 0.893 -4.655 10.210 1.00 89.00 93 THR A N 1
ATOM 676 C CA . THR A 1 93 ? 2.092 -3.944 10.677 1.00 89.00 93 THR A CA 1
ATOM 677 C C . THR A 1 93 ? 2.585 -4.602 11.957 1.00 89.00 93 THR A C 1
ATOM 679 O O . THR A 1 93 ? 1.856 -4.674 12.943 1.00 89.00 93 THR A O 1
ATOM 682 N N . GLY A 1 94 ? 3.813 -5.131 11.947 1.00 88.38 94 GLY A N 1
ATOM 683 C CA . GLY A 1 94 ? 4.367 -5.839 13.110 1.00 88.38 94 GLY A CA 1
ATOM 684 C C . GLY A 1 94 ? 3.548 -7.067 13.537 1.00 88.38 94 GLY A C 1
ATOM 685 O O . GLY A 1 94 ? 3.508 -7.391 14.718 1.00 88.38 94 GLY A O 1
ATOM 686 N N . GLY A 1 95 ? 2.854 -7.721 12.595 1.00 91.06 95 GLY A N 1
ATOM 687 C CA . GLY A 1 95 ? 1.995 -8.879 12.873 1.00 91.06 95 GLY A CA 1
ATOM 688 C C . GLY A 1 95 ? 0.604 -8.541 13.422 1.00 91.06 95 GLY A C 1
ATOM 689 O O . GLY A 1 95 ? -0.160 -9.457 13.713 1.00 91.06 95 GLY A O 1
ATOM 690 N N . LEU A 1 96 ? 0.247 -7.257 13.520 1.00 94.50 96 LEU A N 1
ATOM 691 C CA . LEU A 1 96 ? -1.062 -6.793 13.980 1.00 94.50 96 LEU A CA 1
ATOM 692 C C . LEU A 1 96 ? -1.816 -6.044 12.869 1.00 94.50 96 LEU A C 1
ATOM 694 O O . LEU A 1 96 ? -1.178 -5.402 12.031 1.00 94.50 96 LEU A O 1
ATOM 698 N N . PRO A 1 97 ? -3.160 -6.094 12.856 1.00 95.56 97 PRO A N 1
ATOM 699 C CA . PRO A 1 97 ? -3.957 -5.305 11.928 1.00 95.56 97 PRO A CA 1
ATOM 700 C C . PRO A 1 97 ? -3.840 -3.811 12.252 1.00 95.56 97 PRO A C 1
ATOM 702 O O . PRO A 1 97 ? -4.026 -3.389 13.394 1.00 95.56 97 PRO A O 1
ATOM 705 N N . ALA A 1 98 ? -3.559 -3.002 11.237 1.00 95.06 98 ALA A N 1
ATOM 706 C CA . ALA A 1 98 ? -3.457 -1.551 11.332 1.00 95.06 98 ALA A CA 1
ATOM 707 C C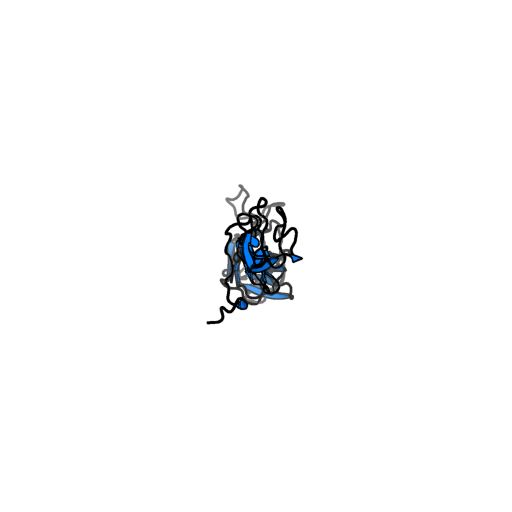 . ALA A 1 98 ? -4.004 -0.893 10.060 1.00 95.06 98 ALA A C 1
ATOM 709 O O . ALA A 1 98 ? -4.036 -1.508 8.996 1.00 95.06 98 ALA A O 1
ATOM 710 N N . TRP A 1 99 ? -4.410 0.375 10.144 1.00 94.62 99 TRP A N 1
ATOM 711 C CA . TRP A 1 99 ? -4.695 1.160 8.944 1.00 94.62 99 TRP A CA 1
ATOM 712 C C . TRP A 1 99 ? -3.399 1.649 8.320 1.00 94.62 99 TRP A C 1
ATOM 714 O O . TRP A 1 99 ? -2.557 2.244 8.991 1.00 94.62 99 TRP A O 1
ATOM 724 N N . GLY A 1 100 ? -3.259 1.440 7.020 1.00 89.06 100 GLY A N 1
ATOM 725 C CA . GLY A 1 100 ? -2.122 1.925 6.259 1.00 89.06 100 GLY A CA 1
ATOM 726 C C . GLY A 1 100 ? -2.506 2.221 4.824 1.00 89.06 100 GLY A C 1
ATOM 727 O O . GLY A 1 100 ? -3.635 1.986 4.389 1.00 89.06 100 GLY A O 1
ATOM 728 N N . THR A 1 101 ? -1.547 2.734 4.069 1.00 78.31 101 THR A N 1
ATOM 729 C CA . THR A 1 101 ? -1.632 2.694 2.614 1.00 78.31 101 THR A CA 1
ATOM 730 C C . THR A 1 101 ? -1.418 1.240 2.214 1.00 78.31 101 THR A C 1
ATOM 732 O O . THR A 1 101 ? -0.297 0.738 2.302 1.00 78.31 101 THR A O 1
ATOM 735 N N . GLY A 1 102 ? -2.485 0.529 1.847 1.00 67.50 102 GLY A N 1
ATOM 736 C CA . GLY A 1 102 ? -2.317 -0.775 1.208 1.00 67.50 102 GLY A CA 1
ATOM 737 C C . GLY A 1 102 ? -1.413 -0.589 -0.008 1.00 67.50 102 GLY A C 1
ATOM 738 O O . GLY A 1 102 ? -1.624 0.365 -0.759 1.00 67.50 102 GLY A O 1
ATOM 739 N N . SER A 1 103 ? -0.389 -1.434 -0.189 1.00 63.28 103 SER A N 1
ATOM 740 C CA . SER A 1 103 ? 0.371 -1.406 -1.443 1.00 63.28 103 SER A CA 1
ATOM 741 C C . SER A 1 103 ? -0.639 -1.582 -2.572 1.00 63.28 103 SER A C 1
ATOM 743 O O . SER A 1 103 ? -1.375 -2.576 -2.552 1.00 63.28 103 SER A O 1
ATOM 745 N N . PRO A 1 104 ? -0.750 -0.631 -3.511 1.00 61.47 104 PRO A N 1
ATOM 746 C CA . PRO A 1 104 ? -1.681 -0.791 -4.605 1.00 61.47 104 PRO A CA 1
ATOM 747 C C . PRO A 1 104 ? -1.257 -2.043 -5.371 1.00 61.47 104 PRO A C 1
ATOM 749 O O . PRO A 1 104 ? -0.190 -2.078 -5.971 1.00 61.47 104 PRO A O 1
ATOM 752 N N . ILE A 1 105 ? -2.104 -3.074 -5.343 1.00 64.44 105 ILE A N 1
ATOM 753 C CA . ILE A 1 105 ? -1.942 -4.306 -6.136 1.00 64.44 105 ILE A CA 1
ATOM 754 C C . ILE A 1 105 ? -1.938 -3.976 -7.641 1.00 64.44 105 ILE A C 1
ATOM 756 O O . ILE A 1 105 ? -1.625 -4.829 -8.458 1.00 64.44 105 ILE A O 1
ATOM 760 N N . ILE A 1 106 ? -2.299 -2.743 -8.011 1.00 67.62 106 ILE A N 1
ATOM 761 C CA . ILE A 1 106 ? -2.231 -2.214 -9.366 1.00 67.62 106 ILE A CA 1
ATOM 762 C C . ILE A 1 106 ? -1.741 -0.768 -9.279 1.00 67.62 106 ILE A C 1
ATOM 764 O O . ILE A 1 106 ? -2.520 0.148 -9.012 1.00 67.62 106 ILE A O 1
ATOM 768 N N . GLN A 1 107 ? -0.450 -0.546 -9.509 1.00 72.06 107 GLN A N 1
ATOM 769 C CA . GLN A 1 107 ? 0.069 0.802 -9.743 1.00 72.06 107 GLN A CA 1
ATOM 770 C C . GLN A 1 107 ? 0.116 1.057 -11.247 1.00 72.06 107 GLN A C 1
ATOM 772 O O . GLN A 1 107 ? 0.915 0.428 -11.928 1.00 72.06 107 GLN A O 1
ATOM 777 N N . VAL A 1 108 ? -0.701 1.988 -11.758 1.00 70.75 108 VAL A N 1
ATOM 778 C CA . VAL A 1 108 ? -0.630 2.431 -13.161 1.00 70.75 108 VAL A CA 1
ATOM 779 C C . VAL A 1 108 ? 0.177 3.719 -13.247 1.00 70.75 108 VAL A C 1
ATOM 781 O O . VAL A 1 108 ? -0.298 4.777 -12.836 1.00 70.75 108 VAL A O 1
ATOM 784 N N . VAL A 1 109 ? 1.383 3.651 -13.808 1.00 72.44 109 VAL A N 1
ATOM 785 C CA . VAL A 1 109 ? 2.198 4.847 -14.069 1.00 72.44 109 VAL A CA 1
ATOM 786 C C . VAL A 1 109 ? 2.177 5.160 -15.555 1.00 72.44 109 VAL A C 1
ATOM 788 O O . VAL A 1 109 ? 2.512 4.304 -16.372 1.00 72.44 109 VAL A O 1
ATOM 791 N N . LYS A 1 110 ? 1.783 6.393 -15.895 1.00 69.75 110 LYS A N 1
ATOM 792 C CA . LYS A 1 110 ? 1.891 6.942 -17.249 1.00 69.75 110 LYS A CA 1
ATOM 793 C C . LYS A 1 110 ? 3.021 7.952 -17.294 1.00 69.75 110 LYS A C 1
ATOM 795 O O . LYS A 1 110 ? 2.995 8.928 -16.547 1.00 69.75 110 LYS A O 1
ATOM 800 N N . MET A 1 111 ? 3.975 7.746 -18.189 1.00 64.25 111 MET A N 1
ATOM 801 C CA . MET A 1 111 ? 5.091 8.671 -18.383 1.00 64.25 111 MET A CA 1
ATOM 802 C C . MET A 1 111 ? 5.095 9.250 -19.784 1.00 64.25 111 MET A C 1
ATOM 804 O O . MET A 1 111 ? 4.748 8.554 -20.735 1.00 64.25 111 MET A O 1
ATOM 808 N N . ARG A 1 112 ? 5.484 10.522 -19.886 1.00 61.78 112 ARG A N 1
ATOM 809 C CA . ARG A 1 112 ? 5.725 11.239 -21.139 1.00 61.78 112 ARG A CA 1
ATOM 810 C C . ARG A 1 112 ? 7.131 11.824 -21.087 1.00 61.78 112 ARG A C 1
ATOM 812 O O . ARG A 1 112 ? 7.412 12.606 -20.184 1.00 61.78 112 ARG A O 1
ATOM 819 N N . ASP A 1 113 ? 7.991 11.446 -22.029 1.00 58.50 113 ASP A N 1
ATOM 820 C CA . ASP A 1 113 ? 9.264 12.141 -22.265 1.00 58.50 113 ASP A CA 1
ATOM 821 C C . ASP A 1 113 ? 9.147 12.956 -23.550 1.00 58.50 113 ASP A C 1
ATOM 823 O O . ASP A 1 113 ? 9.049 12.388 -24.638 1.00 58.50 113 ASP A O 1
ATOM 827 N N . THR A 1 114 ? 9.138 14.279 -23.390 1.00 54.78 114 THR A N 1
ATOM 828 C CA . THR A 1 114 ? 9.023 15.269 -24.466 1.00 54.78 114 THR A CA 1
ATOM 829 C C . THR A 1 114 ? 10.376 15.740 -24.997 1.00 54.78 114 THR A C 1
ATOM 831 O O . THR A 1 114 ? 10.435 16.524 -25.946 1.00 54.78 114 THR A O 1
ATOM 834 N N . THR A 1 115 ? 11.485 15.251 -24.435 1.00 51.41 115 THR A N 1
ATOM 835 C CA . THR A 1 115 ? 12.833 15.720 -24.767 1.00 51.41 115 THR A CA 1
ATOM 836 C C . THR A 1 115 ? 13.360 15.034 -26.027 1.00 51.41 115 THR A C 1
ATOM 838 O O . THR A 1 115 ? 13.625 13.833 -26.022 1.00 51.41 115 THR A O 1
ATOM 841 N N . ARG A 1 116 ? 13.615 15.800 -27.095 1.00 52.75 116 ARG A N 1
ATOM 842 C CA . ARG A 1 116 ? 14.311 15.296 -28.291 1.00 52.75 116 ARG A CA 1
ATOM 843 C C . ARG A 1 116 ? 15.740 14.879 -27.935 1.00 52.75 116 ARG A C 1
ATOM 845 O O . ARG A 1 116 ? 16.516 15.696 -27.441 1.00 52.75 116 ARG A O 1
ATOM 852 N N . ARG A 1 117 ? 16.118 13.639 -28.253 1.00 55.88 117 ARG A N 1
ATOM 853 C CA . ARG A 1 117 ? 17.497 13.140 -28.118 1.00 55.88 117 ARG A CA 1
ATOM 854 C C . ARG A 1 117 ? 17.912 12.411 -29.389 1.00 55.88 117 ARG A C 1
ATOM 856 O O . ARG A 1 117 ? 17.146 11.621 -29.937 1.00 55.88 117 ARG A O 1
ATOM 863 N N . THR A 1 118 ? 19.102 12.728 -29.886 1.00 51.94 118 THR A N 1
ATOM 864 C CA . THR A 1 118 ? 19.697 12.117 -31.081 1.00 51.94 118 THR A CA 1
ATOM 865 C C . THR A 1 118 ? 20.850 11.225 -30.644 1.00 51.94 118 THR A C 1
ATOM 867 O O . THR A 1 118 ? 21.907 11.733 -30.270 1.00 51.94 118 THR A O 1
ATOM 870 N N . GLY A 1 119 ? 20.648 9.908 -30.665 1.00 51.69 119 GLY A N 1
ATOM 871 C CA . GLY A 1 119 ? 21.713 8.938 -30.418 1.00 51.69 119 GLY A CA 1
ATOM 872 C C . GLY A 1 119 ? 22.434 8.602 -31.718 1.00 51.69 119 GLY A C 1
ATOM 873 O O . GLY A 1 119 ? 22.015 7.698 -32.431 1.00 51.69 119 GLY A O 1
ATOM 874 N N . LEU A 1 120 ? 23.499 9.337 -32.041 1.00 55.31 120 LEU A N 1
ATOM 875 C CA . LEU A 1 120 ? 24.463 8.932 -33.069 1.00 55.31 120 LEU A CA 1
ATOM 876 C C . LEU A 1 120 ? 25.566 8.141 -32.359 1.00 55.31 120 LEU A C 1
ATOM 878 O O . LEU A 1 120 ? 26.269 8.713 -31.526 1.00 55.31 120 LEU A O 1
ATOM 882 N N . GLY A 1 121 ? 25.702 6.839 -32.619 1.00 57.50 121 GLY A N 1
ATOM 883 C CA . GLY A 1 121 ? 26.677 6.033 -31.884 1.00 57.50 121 GLY A CA 1
ATOM 884 C C . GLY A 1 121 ? 26.840 4.596 -32.367 1.00 57.50 121 GLY A C 1
ATOM 885 O O . GLY A 1 121 ? 26.152 4.138 -33.276 1.00 57.50 121 GLY A O 1
ATOM 886 N N . SER A 1 122 ? 27.781 3.896 -31.733 1.00 62.84 122 SER A N 1
ATOM 887 C CA . SER A 1 122 ? 28.013 2.460 -31.903 1.00 62.84 122 SER A CA 1
ATOM 888 C C . SER A 1 122 ? 26.924 1.626 -31.218 1.00 62.84 122 SER A C 1
ATOM 890 O O . SER A 1 122 ? 26.106 2.149 -30.458 1.00 62.84 122 SER A O 1
ATOM 892 N N . ASP A 1 123 ? 26.952 0.313 -31.421 1.00 67.00 123 ASP A N 1
ATOM 893 C CA . ASP A 1 123 ? 26.103 -0.629 -30.690 1.00 67.00 123 ASP A CA 1
ATOM 894 C C . ASP A 1 123 ? 26.127 -0.443 -29.165 1.00 67.00 123 ASP A C 1
ATOM 896 O O . ASP A 1 123 ? 27.139 -0.066 -28.570 1.00 67.00 123 ASP A O 1
ATOM 900 N N . ASN A 1 124 ? 24.985 -0.747 -28.541 1.00 70.62 124 ASN A N 1
ATOM 901 C CA . ASN A 1 124 ? 24.716 -0.687 -27.102 1.00 70.62 124 ASN A CA 1
ATOM 902 C C . ASN A 1 124 ? 24.834 0.718 -26.479 1.00 70.62 124 ASN A C 1
ATOM 904 O O . ASN A 1 124 ? 24.979 0.867 -25.264 1.00 70.62 124 ASN A O 1
ATOM 908 N N . THR A 1 125 ? 24.759 1.769 -27.295 1.00 69.69 125 THR A N 1
ATOM 909 C CA . THR A 1 125 ? 24.743 3.149 -26.799 1.00 69.69 125 THR A CA 1
ATOM 910 C C . THR A 1 125 ? 23.361 3.534 -26.268 1.00 69.69 125 THR A C 1
ATOM 912 O O . THR A 1 125 ? 22.329 3.198 -26.854 1.00 69.69 125 THR A O 1
ATOM 915 N N . VAL A 1 126 ? 23.337 4.243 -25.133 1.00 74.25 126 VAL A N 1
ATOM 916 C CA . VAL A 1 126 ? 22.109 4.794 -24.539 1.00 74.25 126 VAL A CA 1
ATOM 917 C C . VAL A 1 126 ? 21.657 5.993 -25.370 1.00 74.25 126 VAL A C 1
ATOM 919 O O . VAL A 1 126 ? 22.374 6.983 -25.489 1.00 74.25 126 VAL A O 1
ATOM 922 N N . VAL A 1 127 ? 20.456 5.900 -25.933 1.00 69.19 127 VAL A N 1
ATOM 923 C CA . VAL A 1 127 ? 19.838 6.931 -26.781 1.00 69.19 127 VAL A CA 1
ATOM 924 C C . VAL A 1 127 ? 19.052 7.922 -25.923 1.00 69.19 127 VAL A C 1
ATOM 926 O O . VAL A 1 127 ? 19.107 9.135 -26.132 1.00 69.19 127 VAL A O 1
ATOM 929 N N . CYS A 1 128 ? 18.341 7.413 -24.919 1.00 68.88 128 CYS A N 1
ATOM 930 C CA . CYS A 1 128 ? 17.688 8.218 -23.898 1.00 68.88 128 CYS A CA 1
ATOM 931 C C . CYS A 1 128 ? 17.577 7.433 -22.587 1.00 68.88 128 CYS A C 1
ATOM 933 O O . CYS A 1 128 ? 17.491 6.212 -22.582 1.00 68.88 128 CYS A O 1
ATOM 935 N N . SER A 1 129 ? 17.603 8.136 -21.463 1.00 71.75 129 SER A N 1
ATOM 936 C CA . SER A 1 129 ? 17.363 7.590 -20.129 1.00 71.75 129 SER A CA 1
ATOM 937 C C . SER A 1 129 ? 16.575 8.593 -19.294 1.00 71.75 129 SER A C 1
ATOM 939 O O . SER A 1 129 ? 16.724 9.805 -19.457 1.00 71.75 129 SER A O 1
ATOM 941 N N . GLY A 1 130 ? 15.704 8.113 -18.421 1.00 63.94 130 GLY A N 1
ATOM 942 C CA . GLY A 1 130 ? 14.935 8.968 -17.521 1.00 63.94 130 GLY A CA 1
ATOM 943 C C . GLY A 1 130 ? 15.239 8.661 -16.062 1.00 63.94 130 GLY A C 1
ATOM 944 O O . GLY A 1 130 ? 15.714 7.577 -15.722 1.00 63.94 130 GLY A O 1
ATOM 945 N N . VAL A 1 131 ? 14.933 9.621 -15.188 1.00 65.06 131 VAL A N 1
ATOM 946 C CA . VAL A 1 131 ? 14.853 9.369 -13.739 1.00 65.06 131 VAL A CA 1
ATOM 947 C C . VAL A 1 131 ? 13.674 8.420 -13.453 1.00 65.06 131 VAL A C 1
ATOM 949 O O . VAL A 1 131 ? 12.830 8.216 -14.326 1.00 65.06 131 VAL A O 1
ATOM 952 N N . ALA A 1 132 ? 13.670 7.823 -12.252 1.00 66.38 132 ALA A N 1
ATOM 953 C CA . ALA A 1 132 ? 12.752 6.798 -11.741 1.00 66.38 132 ALA A CA 1
ATOM 954 C C . ALA A 1 132 ? 11.419 6.689 -12.508 1.00 66.38 132 ALA A C 1
ATOM 956 O O . ALA A 1 132 ? 10.544 7.539 -12.367 1.00 66.38 132 ALA A O 1
ATOM 957 N N . LEU A 1 133 ? 11.287 5.614 -13.293 1.00 72.06 133 LEU A N 1
ATOM 958 C CA . LEU A 1 133 ? 10.108 5.215 -14.057 1.00 72.06 133 LEU A CA 1
ATOM 959 C C . LEU A 1 133 ? 8.912 4.922 -13.140 1.00 72.06 133 LEU A C 1
ATOM 961 O O . LEU A 1 133 ? 7.777 5.271 -13.435 1.00 72.06 133 LEU A O 1
ATOM 965 N N . PHE A 1 134 ? 9.154 4.240 -12.027 1.00 79.06 134 PHE A N 1
ATOM 966 C CA . PHE A 1 134 ? 8.177 3.992 -10.970 1.00 79.06 134 PHE A CA 1
ATOM 967 C C . PHE A 1 134 ? 8.917 3.508 -9.719 1.00 79.06 134 PHE A C 1
ATOM 969 O O . PHE A 1 134 ? 10.066 3.073 -9.797 1.00 79.06 134 PHE A O 1
ATOM 976 N N . ASN A 1 135 ? 8.258 3.569 -8.563 1.00 83.88 135 ASN A N 1
ATOM 977 C CA . ASN A 1 135 ? 8.748 2.933 -7.344 1.00 83.88 135 ASN A CA 1
ATOM 978 C C . ASN A 1 135 ? 8.042 1.593 -7.174 1.00 83.88 135 ASN A C 1
ATOM 980 O O . ASN A 1 135 ? 6.862 1.572 -6.823 1.00 83.88 135 ASN A O 1
ATOM 984 N N . LYS A 1 136 ? 8.770 0.501 -7.405 1.00 82.31 136 LYS A N 1
ATOM 985 C CA . LYS A 1 136 ? 8.282 -0.857 -7.193 1.00 82.31 136 LYS A CA 1
ATOM 986 C C . LYS A 1 136 ? 8.002 -1.084 -5.711 1.00 82.31 136 LYS A C 1
ATOM 988 O O . LYS A 1 136 ? 8.882 -0.865 -4.879 1.00 82.31 136 LYS A O 1
ATOM 993 N N . GLN A 1 137 ? 6.793 -1.513 -5.376 1.00 82.81 137 GLN A N 1
ATOM 994 C CA . GLN A 1 137 ? 6.341 -1.651 -3.992 1.00 82.81 137 GLN A CA 1
ATOM 995 C C . GLN A 1 137 ? 6.828 -2.953 -3.356 1.00 82.81 137 GLN A C 1
ATOM 997 O O . GLN A 1 137 ? 7.241 -2.957 -2.197 1.00 82.81 137 GLN A O 1
ATOM 1002 N N . GLN A 1 138 ? 6.796 -4.059 -4.103 1.00 81.81 138 GLN A N 1
ATOM 1003 C CA . GLN A 1 138 ? 7.155 -5.381 -3.589 1.00 81.81 138 GLN A CA 1
ATOM 1004 C C . GLN A 1 138 ? 8.150 -6.087 -4.506 1.00 81.81 138 GLN A C 1
ATOM 1006 O O . GLN A 1 138 ? 7.975 -6.124 -5.715 1.00 81.81 138 GLN A O 1
ATOM 1011 N N . ALA A 1 139 ? 9.184 -6.713 -3.943 1.00 81.19 139 ALA A N 1
ATOM 1012 C CA . ALA A 1 139 ? 10.154 -7.466 -4.745 1.00 81.19 139 ALA A CA 1
ATOM 1013 C C . ALA A 1 139 ? 9.511 -8.680 -5.452 1.00 81.19 139 ALA A C 1
ATOM 1015 O O . ALA A 1 139 ? 9.913 -9.045 -6.552 1.00 81.19 139 ALA A O 1
ATOM 1016 N N . ALA A 1 140 ? 8.486 -9.283 -4.838 1.00 81.56 140 ALA A N 1
ATOM 1017 C CA . ALA A 1 140 ? 7.802 -10.465 -5.364 1.00 81.56 140 ALA A CA 1
ATOM 1018 C C . ALA A 1 140 ? 6.757 -10.161 -6.453 1.00 81.56 140 ALA A C 1
ATOM 1020 O O . ALA A 1 140 ? 6.342 -11.083 -7.153 1.00 81.56 140 ALA A O 1
ATOM 1021 N N . SER A 1 141 ? 6.322 -8.905 -6.602 1.00 80.62 141 SER A N 1
ATOM 1022 C CA . SER A 1 141 ? 5.322 -8.543 -7.609 1.00 80.62 141 SER A CA 1
ATOM 1023 C C . SER A 1 141 ? 5.921 -8.592 -9.019 1.00 80.62 141 SER A C 1
ATOM 1025 O O . SER A 1 141 ? 7.129 -8.441 -9.231 1.00 80.62 141 SER A O 1
ATOM 1027 N N . LYS A 1 142 ? 5.066 -8.799 -10.007 1.00 84.50 142 LYS A N 1
ATOM 1028 C CA . LYS A 1 142 ? 5.364 -8.736 -11.432 1.00 84.50 142 LYS A CA 1
ATOM 1029 C C . LYS A 1 142 ? 5.149 -7.325 -11.952 1.00 84.50 142 LYS A C 1
ATOM 1031 O O . LYS A 1 142 ? 4.363 -6.550 -11.405 1.00 84.50 142 LYS A O 1
ATOM 1036 N N . VAL A 1 143 ? 5.857 -6.997 -13.024 1.00 83.44 143 VAL A N 1
ATOM 1037 C CA . VAL A 1 143 ? 5.696 -5.726 -13.727 1.00 83.44 143 VAL A CA 1
ATOM 1038 C C . VAL A 1 143 ? 5.300 -6.007 -15.165 1.00 83.44 143 VAL A C 1
ATOM 1040 O O . VAL A 1 143 ? 5.986 -6.741 -15.876 1.00 83.44 143 VAL A O 1
ATOM 1043 N N . TRP A 1 144 ? 4.193 -5.409 -15.588 1.00 80.88 144 TRP A N 1
ATOM 1044 C CA . TRP A 1 144 ? 3.817 -5.293 -16.988 1.00 80.88 144 TRP A CA 1
ATOM 1045 C C . TRP A 1 144 ? 4.208 -3.921 -17.482 1.00 80.88 144 TRP A C 1
ATOM 1047 O O . TRP A 1 144 ? 3.915 -2.906 -16.847 1.00 80.88 144 TRP A O 1
ATOM 1057 N N . LEU A 1 145 ? 4.847 -3.896 -18.639 1.00 78.56 145 LEU A N 1
ATOM 1058 C CA . LEU A 1 145 ? 5.222 -2.665 -19.300 1.00 78.56 145 LEU A CA 1
ATOM 1059 C C . LEU A 1 145 ? 4.732 -2.719 -20.735 1.00 78.56 145 LEU A C 1
ATOM 1061 O O . LEU A 1 145 ? 5.060 -3.637 -21.488 1.00 78.56 145 LEU A O 1
ATOM 1065 N N . SER A 1 146 ? 3.969 -1.697 -21.104 1.00 75.88 146 SER A N 1
ATOM 1066 C CA . SER A 1 146 ? 3.615 -1.435 -22.487 1.00 75.88 146 SER A CA 1
ATOM 1067 C C . SER A 1 146 ? 3.947 0.001 -22.834 1.00 75.88 146 SER A C 1
ATOM 1069 O O . SER A 1 146 ? 3.598 0.920 -22.096 1.00 75.88 146 SER A O 1
ATOM 1071 N N . GLY A 1 147 ? 4.629 0.215 -23.950 1.00 70.25 147 GLY A N 1
ATOM 1072 C CA . GLY A 1 147 ? 4.944 1.563 -24.385 1.00 70.25 147 GLY A CA 1
ATOM 1073 C C . GLY A 1 147 ? 5.310 1.647 -25.846 1.00 70.25 147 GLY A C 1
ATOM 1074 O O . GLY A 1 147 ? 5.665 0.644 -26.469 1.00 70.25 147 GLY A O 1
ATOM 1075 N N . ILE A 1 148 ? 5.201 2.868 -26.361 1.00 66.50 148 ILE A N 1
ATOM 1076 C CA . ILE A 1 148 ? 5.540 3.217 -27.733 1.00 66.50 148 ILE A CA 1
ATOM 1077 C C . ILE A 1 148 ? 6.699 4.201 -27.704 1.00 66.50 148 ILE A C 1
ATOM 1079 O O . ILE A 1 148 ? 6.595 5.262 -27.088 1.00 66.50 148 ILE A O 1
ATOM 1083 N N . VAL A 1 149 ? 7.773 3.859 -28.411 1.00 69.00 149 VAL A N 1
ATOM 1084 C CA . VAL A 1 149 ? 8.828 4.805 -28.787 1.00 69.00 149 VAL A CA 1
ATOM 1085 C C . VAL A 1 149 ? 8.682 5.087 -30.274 1.00 69.00 149 VAL A C 1
ATOM 1087 O O . VAL A 1 149 ? 8.701 4.163 -31.085 1.00 69.00 149 VAL A O 1
ATOM 1090 N N . MET A 1 150 ? 8.535 6.359 -30.633 1.00 61.41 150 MET A N 1
ATOM 1091 C CA . MET A 1 150 ? 8.625 6.793 -32.025 1.00 61.41 150 MET A CA 1
ATOM 1092 C C . MET A 1 150 ? 10.090 7.017 -32.357 1.00 61.41 150 MET A C 1
ATOM 1094 O O . MET A 1 150 ? 10.754 7.748 -31.626 1.00 61.41 150 MET A O 1
ATOM 1098 N N . GLY A 1 151 ? 10.599 6.450 -33.450 1.00 57.72 151 GLY A N 1
ATOM 1099 C CA . GLY A 1 151 ? 11.940 6.811 -33.890 1.00 57.72 151 GLY A CA 1
ATOM 1100 C C . GLY A 1 151 ? 12.256 6.588 -35.364 1.00 57.72 151 GLY A C 1
ATOM 1101 O O . GLY A 1 151 ? 11.420 6.091 -36.111 1.00 57.72 151 GLY A O 1
ATOM 1102 N N . GLN A 1 152 ? 13.458 6.994 -35.776 1.00 60.81 152 GLN A N 1
ATOM 1103 C CA . GLN A 1 152 ? 14.012 6.800 -37.120 1.00 60.81 152 GLN A CA 1
ATOM 1104 C C . GLN A 1 152 ? 15.273 5.935 -37.071 1.00 60.81 152 GLN A C 1
ATOM 1106 O O . GLN A 1 152 ? 16.159 6.236 -36.269 1.00 60.81 152 GLN A O 1
ATOM 1111 N N . GLY A 1 153 ? 15.370 4.942 -37.961 1.00 55.00 153 GLY A N 1
ATOM 1112 C CA . GLY A 1 153 ? 16.588 4.164 -38.213 1.00 55.00 153 GLY A CA 1
ATOM 1113 C C . GLY A 1 153 ? 17.659 4.920 -39.023 1.00 55.00 153 GLY A C 1
ATOM 1114 O O . GLY A 1 153 ? 17.364 5.962 -39.625 1.00 55.00 153 GLY A O 1
ATOM 1115 N N . PRO A 1 154 ? 18.904 4.405 -39.078 1.00 54.44 154 PRO A N 1
ATOM 1116 C CA . PRO A 1 154 ? 19.961 4.937 -39.936 1.00 54.44 154 PRO A CA 1
ATOM 1117 C C . PRO A 1 154 ? 19.608 4.751 -41.422 1.00 54.44 154 PRO A C 1
ATOM 1119 O O . PRO A 1 154 ? 18.900 3.820 -41.797 1.00 54.44 154 PRO A O 1
ATOM 1122 N N . ALA A 1 155 ? 20.116 5.622 -42.299 1.00 52.88 155 ALA A N 1
ATOM 1123 C CA . ALA A 1 155 ? 19.957 5.438 -43.742 1.00 52.88 155 ALA A CA 1
ATOM 1124 C C . ALA A 1 155 ? 20.760 4.207 -44.219 1.00 52.88 155 ALA A C 1
ATOM 1126 O O . ALA A 1 155 ? 21.981 4.186 -44.073 1.00 52.88 155 ALA A O 1
ATOM 1127 N N . GLY A 1 156 ? 20.093 3.193 -44.789 1.00 54.06 156 GLY A N 1
ATOM 1128 C CA . GLY A 1 156 ? 20.726 1.987 -45.352 1.00 54.06 156 GLY A CA 1
ATOM 1129 C C . GLY A 1 156 ? 20.064 0.671 -44.910 1.00 54.06 156 GLY A C 1
ATOM 1130 O O . GLY A 1 156 ? 18.976 0.684 -44.348 1.00 54.06 156 GLY A O 1
ATOM 1131 N N . ASN A 1 157 ? 20.728 -0.466 -45.157 1.00 50.56 157 ASN A N 1
ATOM 1132 C CA . ASN A 1 157 ? 20.240 -1.824 -44.833 1.00 50.56 157 ASN A CA 1
ATOM 1133 C C . ASN A 1 157 ? 20.505 -2.260 -43.373 1.00 50.56 157 ASN A C 1
ATOM 1135 O O . ASN A 1 157 ? 20.412 -3.446 -43.058 1.00 50.56 157 ASN A O 1
ATOM 1139 N N . ASN A 1 158 ? 20.881 -1.341 -42.481 1.00 55.25 158 ASN A N 1
ATOM 1140 C CA . ASN A 1 158 ? 21.213 -1.687 -41.099 1.00 55.25 158 ASN A CA 1
ATOM 1141 C C . ASN A 1 158 ? 19.942 -1.721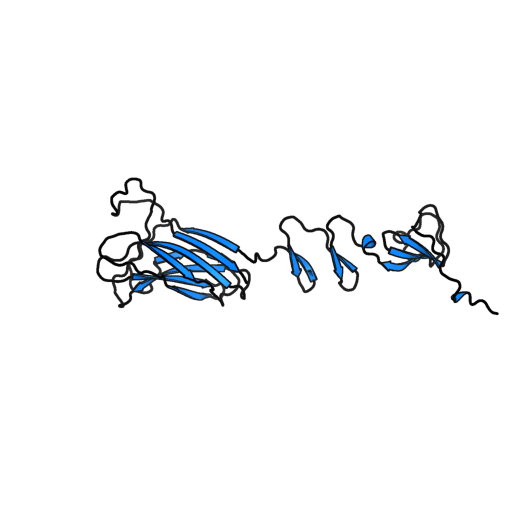 -40.244 1.00 55.25 158 ASN A C 1
ATOM 1143 O O . ASN A 1 158 ? 19.312 -0.687 -40.030 1.00 55.25 158 ASN A O 1
ATOM 1147 N N . VAL A 1 159 ? 19.598 -2.901 -39.726 1.00 57.59 159 VAL A N 1
ATOM 1148 C CA . VAL A 1 159 ? 18.480 -3.078 -38.792 1.00 57.59 159 VAL A CA 1
ATOM 1149 C C . VAL A 1 159 ? 18.921 -2.631 -37.399 1.00 57.59 159 VAL A C 1
ATOM 1151 O O . VAL A 1 159 ? 19.755 -3.281 -36.765 1.00 57.59 159 VAL A O 1
ATOM 1154 N N . THR A 1 160 ? 18.352 -1.527 -36.917 1.00 64.62 160 THR A N 1
ATOM 1155 C CA . THR A 1 160 ? 18.479 -1.109 -35.517 1.00 64.62 160 THR A CA 1
ATOM 1156 C C . THR A 1 160 ? 17.365 -1.744 -34.693 1.00 64.62 160 THR A C 1
ATOM 1158 O O . THR A 1 160 ? 16.185 -1.490 -34.947 1.00 64.62 160 THR A O 1
ATOM 1161 N N . VAL A 1 161 ? 17.737 -2.517 -33.675 1.00 71.00 161 VAL A N 1
ATOM 1162 C CA . VAL A 1 161 ? 16.840 -3.089 -32.672 1.00 71.00 161 VAL A CA 1
ATOM 1163 C C . VAL A 1 161 ? 16.906 -2.244 -31.389 1.00 71.00 161 VAL A C 1
ATOM 1165 O O . VAL A 1 161 ? 17.974 -2.119 -30.776 1.00 71.00 161 VAL A O 1
ATOM 1168 N N . PRO A 1 162 ? 15.786 -1.643 -30.966 1.00 73.94 162 PRO A N 1
ATOM 1169 C CA . PRO A 1 162 ? 15.694 -0.900 -29.717 1.00 73.94 162 PRO A CA 1
ATOM 1170 C C . PRO A 1 162 ? 15.618 -1.857 -28.518 1.00 73.94 162 PRO A C 1
ATOM 1172 O O . PRO A 1 162 ? 14.845 -2.818 -28.520 1.00 73.94 162 PRO A O 1
ATOM 1175 N N . VAL A 1 163 ? 16.372 -1.557 -27.465 1.00 80.12 163 VAL A N 1
ATOM 1176 C CA . VAL A 1 163 ? 16.343 -2.294 -26.196 1.00 80.12 163 VAL A CA 1
ATOM 1177 C C . VAL A 1 163 ? 15.994 -1.326 -25.078 1.00 80.12 163 VAL A C 1
ATOM 1179 O O . VAL A 1 163 ? 16.696 -0.342 -24.866 1.00 80.12 163 VAL A O 1
ATOM 1182 N N . LEU A 1 164 ? 14.902 -1.584 -24.366 1.00 82.25 164 LEU A N 1
ATOM 1183 C CA . LEU A 1 164 ? 14.558 -0.862 -23.148 1.00 82.25 164 LEU A CA 1
ATOM 1184 C C . LEU A 1 164 ? 15.153 -1.609 -21.956 1.00 82.25 164 LEU A C 1
ATOM 1186 O O . LEU A 1 164 ? 14.667 -2.672 -21.586 1.00 82.25 164 LEU A O 1
ATOM 1190 N N . THR A 1 165 ? 16.181 -1.037 -21.345 1.00 86.38 165 THR A N 1
ATOM 1191 C CA . THR A 1 165 ? 16.767 -1.527 -20.099 1.00 86.38 165 THR A CA 1
ATOM 1192 C C . THR A 1 165 ? 16.063 -0.877 -18.916 1.00 86.38 165 THR A C 1
ATOM 1194 O O . THR A 1 165 ? 16.033 0.351 -18.801 1.00 86.38 165 THR A O 1
ATOM 1197 N N . LEU A 1 166 ? 15.537 -1.689 -18.009 1.00 87.69 166 LEU A N 1
ATOM 1198 C CA . LEU A 1 166 ? 15.126 -1.267 -16.674 1.00 87.69 166 LEU A CA 1
ATOM 1199 C C . LEU A 1 166 ? 16.275 -1.508 -15.700 1.00 87.69 166 LEU A C 1
ATOM 1201 O O . LEU A 1 166 ? 16.916 -2.551 -15.779 1.00 87.69 166 LEU A O 1
ATOM 1205 N N . THR A 1 167 ? 16.502 -0.581 -14.772 1.00 90.31 167 THR A N 1
ATOM 1206 C CA . THR A 1 167 ? 17.486 -0.745 -13.692 1.00 90.31 167 THR A CA 1
ATOM 1207 C C . THR A 1 167 ? 16.799 -0.534 -12.353 1.00 90.31 167 THR A C 1
ATOM 1209 O O . THR A 1 167 ? 16.233 0.539 -12.125 1.00 90.31 167 THR A O 1
ATOM 1212 N N . ASP A 1 168 ? 16.826 -1.536 -11.478 1.00 91.69 168 ASP A N 1
ATOM 1213 C CA . ASP A 1 168 ? 16.205 -1.449 -10.155 1.00 91.69 168 ASP A CA 1
ATOM 1214 C C . ASP A 1 168 ? 17.087 -0.744 -9.109 1.00 91.69 168 ASP A C 1
ATOM 1216 O O . ASP A 1 168 ? 18.215 -0.321 -9.371 1.00 91.69 168 ASP A O 1
ATOM 1220 N N . SER A 1 169 ? 16.555 -0.625 -7.893 1.00 89.12 169 SER A N 1
ATOM 1221 C CA . SER A 1 169 ? 17.213 0.000 -6.743 1.00 89.12 169 SER A CA 1
ATOM 1222 C C . SER A 1 169 ? 18.460 -0.749 -6.252 1.00 89.12 169 SER A C 1
ATOM 1224 O O . SER A 1 169 ? 19.280 -0.163 -5.544 1.00 89.12 169 SER A O 1
ATOM 1226 N N . ALA A 1 170 ? 18.617 -2.022 -6.623 1.00 91.69 170 ALA A N 1
ATOM 1227 C CA . ALA A 1 170 ? 19.785 -2.851 -6.340 1.00 91.69 170 ALA A CA 1
ATOM 1228 C C . ALA A 1 170 ? 20.803 -2.845 -7.501 1.00 91.69 170 ALA A C 1
ATOM 1230 O O . ALA A 1 170 ? 21.820 -3.536 -7.425 1.00 91.69 170 ALA A O 1
ATOM 1231 N N . ASN A 1 171 ? 20.566 -2.038 -8.543 1.00 89.56 171 ASN A N 1
ATOM 1232 C CA . ASN A 1 171 ? 21.322 -1.974 -9.796 1.00 89.56 171 ASN A CA 1
ATOM 1233 C C . ASN A 1 171 ? 21.247 -3.244 -10.664 1.00 89.56 171 ASN A C 1
ATOM 1235 O O . ASN A 1 171 ? 22.068 -3.407 -11.571 1.00 89.56 171 ASN A O 1
ATOM 1239 N N . ALA A 1 172 ? 20.281 -4.137 -10.433 1.00 89.50 172 ALA A N 1
ATOM 1240 C CA . ALA A 1 172 ? 20.010 -5.214 -11.376 1.00 89.50 172 ALA A CA 1
ATOM 1241 C C . ALA A 1 172 ? 19.337 -4.638 -12.628 1.00 89.50 172 ALA A C 1
ATOM 1243 O O . ALA A 1 172 ? 18.548 -3.694 -12.547 1.00 89.50 172 ALA A O 1
ATOM 1244 N N . THR A 1 173 ? 19.666 -5.203 -13.790 1.00 89.12 173 THR A N 1
ATOM 1245 C CA . THR A 1 173 ? 19.149 -4.739 -15.082 1.00 89.12 173 THR A CA 1
ATOM 1246 C C . THR A 1 173 ? 18.272 -5.793 -15.740 1.00 89.12 173 THR A C 1
ATOM 1248 O O . THR A 1 173 ? 18.527 -6.990 -15.612 1.00 89.12 173 THR A O 1
ATOM 1251 N N . PHE A 1 174 ? 17.231 -5.342 -16.436 1.00 88.06 174 PHE A N 1
ATOM 1252 C CA . PHE A 1 174 ? 16.343 -6.190 -17.222 1.00 88.06 174 PHE A CA 1
ATOM 1253 C C . PHE A 1 174 ? 16.107 -5.561 -18.592 1.00 88.06 174 PHE A C 1
ATOM 1255 O O . PHE A 1 174 ? 15.629 -4.430 -18.678 1.00 88.06 174 PHE A O 1
ATOM 1262 N N . ASP A 1 175 ? 16.430 -6.298 -19.650 1.00 87.00 175 ASP A N 1
ATOM 1263 C CA . ASP A 1 175 ? 16.341 -5.818 -21.025 1.00 87.00 175 ASP A CA 1
ATOM 1264 C C . ASP A 1 175 ? 15.065 -6.317 -21.704 1.00 87.00 175 ASP A C 1
ATOM 1266 O O . ASP A 1 175 ? 14.809 -7.516 -21.800 1.00 87.00 175 ASP A O 1
ATOM 1270 N N . ILE A 1 176 ? 14.282 -5.378 -22.229 1.00 83.38 176 ILE A N 1
ATOM 1271 C CA . ILE A 1 176 ? 13.098 -5.642 -23.042 1.00 83.38 176 ILE A CA 1
ATOM 1272 C C . ILE A 1 176 ? 13.433 -5.278 -24.483 1.00 83.38 176 ILE A C 1
ATOM 1274 O O . ILE A 1 176 ? 13.640 -4.110 -24.823 1.00 83.38 176 ILE A O 1
ATOM 1278 N N . ILE A 1 177 ? 13.463 -6.286 -25.345 1.00 79.00 177 ILE A N 1
ATOM 1279 C CA . ILE A 1 177 ? 13.775 -6.119 -26.763 1.00 79.00 177 ILE A CA 1
ATOM 1280 C C . ILE A 1 177 ? 12.498 -5.707 -27.507 1.00 79.00 177 ILE A C 1
ATOM 1282 O O . ILE A 1 177 ? 11.451 -6.347 -27.373 1.00 79.00 177 ILE A O 1
ATOM 1286 N N . GLY A 1 178 ? 12.564 -4.629 -28.291 1.00 72.94 178 GLY A N 1
ATOM 1287 C CA . GLY A 1 178 ? 11.446 -4.210 -29.135 1.00 72.94 178 GLY A CA 1
ATOM 1288 C C . GLY A 1 178 ? 11.134 -5.246 -30.219 1.00 72.94 178 GLY A C 1
ATOM 1289 O O . GLY A 1 178 ? 12.038 -5.823 -30.818 1.00 72.94 178 GLY A O 1
ATOM 1290 N N . ARG A 1 179 ? 9.842 -5.486 -30.485 1.00 61.69 179 ARG A N 1
ATOM 1291 C CA . ARG A 1 179 ? 9.391 -6.547 -31.412 1.00 61.69 179 ARG A CA 1
ATOM 1292 C C . ARG A 1 179 ? 9.646 -6.258 -32.898 1.00 61.69 179 ARG A C 1
ATOM 1294 O O . ARG A 1 179 ? 9.613 -7.190 -33.691 1.00 61.69 179 ARG A O 1
ATOM 1301 N N . TYR A 1 180 ? 9.885 -5.000 -33.264 1.00 58.88 180 TYR A N 1
ATOM 1302 C CA . TYR A 1 180 ? 10.170 -4.572 -34.635 1.00 58.88 180 TYR A CA 1
ATOM 1303 C C . TYR A 1 180 ? 11.365 -3.613 -34.637 1.00 58.88 180 TYR A C 1
ATOM 1305 O O . TYR A 1 180 ? 11.426 -2.698 -33.811 1.00 58.88 180 TYR A O 1
ATOM 1313 N N . GLY A 1 181 ? 12.318 -3.849 -35.542 1.00 56.47 181 GLY A N 1
ATOM 1314 C CA . GLY A 1 181 ? 13.414 -2.925 -35.825 1.00 56.47 181 GLY A CA 1
ATOM 1315 C C . GLY A 1 181 ? 12.999 -1.850 -36.831 1.00 56.47 181 GLY A C 1
ATOM 1316 O O . GLY A 1 181 ? 11.951 -1.949 -37.469 1.00 56.47 181 GLY A O 1
ATOM 1317 N N . PHE A 1 182 ? 13.824 -0.817 -36.986 1.00 58.84 182 PHE A N 1
ATOM 1318 C CA . PHE A 1 182 ? 13.642 0.152 -38.069 1.00 58.84 182 PHE A CA 1
ATOM 1319 C C . PHE A 1 182 ? 14.228 -0.419 -39.365 1.00 58.84 182 PHE A C 1
ATOM 1321 O O . PHE A 1 182 ? 15.442 -0.602 -39.452 1.00 58.84 182 PHE A O 1
ATOM 1328 N N . GLU A 1 183 ? 13.383 -0.695 -40.361 1.00 49.38 183 GLU A N 1
ATOM 1329 C CA . GLU A 1 183 ? 13.802 -1.178 -41.682 1.00 49.38 183 GLU A CA 1
ATOM 1330 C C . GLU A 1 183 ? 13.615 -0.091 -42.753 1.00 49.38 183 GLU A C 1
ATOM 1332 O O . GLU A 1 183 ? 12.556 0.531 -42.850 1.00 49.38 183 GLU A O 1
ATOM 1337 N N . GLY A 1 184 ? 14.638 0.106 -43.591 1.00 47.97 184 GLY A N 1
ATOM 1338 C CA . GLY A 1 184 ? 14.529 0.835 -44.857 1.00 47.97 184 GLY A CA 1
ATOM 1339 C C . GLY A 1 184 ? 15.059 2.276 -44.877 1.00 47.97 184 GLY A C 1
ATOM 1340 O O . GLY A 1 184 ? 14.917 3.069 -43.945 1.00 47.97 184 GLY A O 1
ATOM 1341 N N . SER A 1 185 ? 15.644 2.643 -46.019 1.00 44.41 185 SER A N 1
ATOM 1342 C CA . SER A 1 185 ? 16.041 4.006 -46.374 1.00 44.41 185 SER A CA 1
ATOM 1343 C C . SER A 1 185 ? 14.805 4.878 -46.638 1.00 44.41 185 SER A C 1
ATOM 1345 O O . SER A 1 185 ? 14.360 4.984 -47.780 1.00 44.41 185 SER A O 1
ATOM 1347 N N . GLY A 1 186 ? 14.211 5.470 -45.597 1.00 49.72 186 GLY A N 1
ATOM 1348 C CA . GLY A 1 186 ? 12.960 6.221 -45.790 1.00 49.72 186 GLY A CA 1
ATOM 1349 C C . GLY A 1 186 ? 12.539 7.237 -44.731 1.00 49.72 186 GLY A C 1
ATOM 1350 O O . GLY A 1 186 ? 11.589 7.965 -44.971 1.00 49.72 186 GLY A O 1
ATOM 1351 N N . GLY A 1 187 ? 13.220 7.354 -43.590 1.00 48.66 187 GLY A N 1
ATOM 1352 C CA . GLY A 1 187 ? 12.947 8.451 -42.652 1.00 48.66 187 GLY A CA 1
ATOM 1353 C C . GLY A 1 187 ? 11.598 8.408 -41.920 1.00 48.66 187 GLY A C 1
ATOM 1354 O O . GLY A 1 187 ? 11.234 9.395 -41.291 1.00 48.66 187 GLY A O 1
ATOM 1355 N N . TYR A 1 188 ? 10.871 7.289 -41.960 1.00 50.22 188 TYR A N 1
ATOM 1356 C CA . TYR A 1 188 ? 9.540 7.179 -41.357 1.00 50.22 188 TYR A CA 1
ATOM 1357 C C . TYR A 1 188 ? 9.596 6.841 -39.866 1.00 50.22 188 TYR A C 1
ATOM 1359 O O . TYR A 1 188 ? 10.292 5.910 -39.459 1.00 50.22 188 TYR A O 1
ATOM 1367 N N . ALA A 1 189 ? 8.825 7.576 -39.059 1.00 53.69 189 ALA A N 1
ATOM 1368 C CA . ALA A 1 189 ? 8.625 7.265 -37.651 1.00 53.69 189 ALA A CA 1
ATOM 1369 C C . ALA A 1 189 ? 7.754 6.011 -37.528 1.00 53.69 189 ALA A C 1
ATOM 1371 O O . ALA A 1 189 ? 6.591 6.034 -37.922 1.00 53.69 189 ALA A O 1
ATOM 1372 N N . GLN A 1 190 ? 8.299 4.926 -36.978 1.00 57.06 190 GLN A N 1
ATOM 1373 C CA . GLN A 1 190 ? 7.527 3.712 -36.693 1.00 57.06 190 GLN A CA 1
ATOM 1374 C C . GLN A 1 190 ? 7.336 3.562 -35.176 1.00 57.06 190 GLN A C 1
ATOM 1376 O O . GLN A 1 190 ? 8.298 3.771 -34.428 1.00 57.06 190 GLN A O 1
ATOM 1381 N N . PRO A 1 191 ? 6.125 3.225 -34.695 1.00 59.72 191 PRO A N 1
ATOM 1382 C CA . PRO A 1 191 ? 5.903 2.939 -33.287 1.00 59.72 191 PRO A CA 1
ATOM 1383 C C . PRO A 1 191 ? 6.544 1.597 -32.915 1.00 59.72 191 PRO A C 1
ATOM 1385 O O . PRO A 1 191 ? 6.153 0.543 -33.412 1.00 59.72 191 PRO A O 1
ATOM 1388 N N . ILE A 1 192 ? 7.514 1.617 -32.002 1.00 65.62 192 ILE A N 1
ATOM 1389 C CA . ILE A 1 192 ? 8.069 0.392 -31.415 1.00 65.62 192 ILE A CA 1
ATOM 1390 C C . ILE A 1 192 ? 7.228 0.009 -30.210 1.00 65.62 192 ILE A C 1
ATOM 1392 O O . ILE A 1 192 ? 7.170 0.762 -29.242 1.00 65.62 192 ILE A O 1
ATOM 1396 N N . HIS A 1 193 ? 6.630 -1.179 -30.238 1.00 66.38 193 HIS A N 1
ATOM 1397 C CA . HIS A 1 193 ? 5.895 -1.711 -29.095 1.00 66.38 193 HIS A CA 1
ATOM 1398 C C . HIS A 1 193 ? 6.827 -2.523 -28.192 1.00 66.38 193 HIS A C 1
ATOM 1400 O O . HIS A 1 193 ? 7.328 -3.581 -28.587 1.00 66.38 193 HIS A O 1
ATOM 1406 N N . PHE A 1 194 ? 7.004 -2.056 -26.959 1.00 73.31 194 PHE A N 1
ATOM 1407 C CA . PHE A 1 194 ? 7.535 -2.874 -25.871 1.00 73.31 194 PHE A CA 1
ATOM 1408 C C . PHE A 1 194 ? 6.359 -3.574 -25.203 1.00 73.31 194 PHE A C 1
ATOM 1410 O O . PHE A 1 194 ? 5.375 -2.921 -24.859 1.00 73.31 194 PHE A O 1
ATOM 1417 N N . ASN A 1 195 ? 6.423 -4.897 -25.083 1.00 70.00 195 ASN A N 1
ATOM 1418 C CA . ASN A 1 195 ? 5.405 -5.664 -24.377 1.00 70.00 195 ASN A CA 1
ATOM 1419 C C . ASN A 1 195 ? 6.037 -6.896 -23.736 1.00 70.00 195 ASN A C 1
ATOM 1421 O O . ASN A 1 195 ? 6.298 -7.887 -24.432 1.00 70.00 195 ASN A O 1
ATOM 1425 N N . ASP A 1 196 ? 6.244 -6.808 -22.426 1.00 73.88 196 ASP A N 1
ATOM 1426 C CA . ASP A 1 196 ? 6.625 -7.931 -21.578 1.00 73.88 196 ASP A CA 1
ATOM 1427 C C . ASP A 1 196 ? 5.487 -8.212 -20.576 1.00 73.88 196 ASP A C 1
ATOM 1429 O O . ASP A 1 196 ? 5.157 -7.337 -19.765 1.00 73.88 196 ASP A O 1
ATOM 1433 N N . PRO A 1 197 ? 4.848 -9.397 -20.649 1.00 64.69 197 PRO A N 1
ATOM 1434 C CA . PRO A 1 197 ? 3.707 -9.753 -19.816 1.00 64.69 197 PRO A CA 1
ATOM 1435 C C . PRO A 1 197 ? 4.104 -10.283 -18.428 1.00 64.69 197 PRO A C 1
ATOM 1437 O O . PRO A 1 197 ? 3.277 -10.920 -17.773 1.00 64.69 197 PRO A O 1
ATOM 1440 N N . GLY A 1 198 ? 5.336 -10.095 -17.946 1.00 74.00 198 GLY A N 1
ATOM 1441 C CA . GLY A 1 198 ? 5.659 -10.536 -16.589 1.00 74.00 198 GLY A CA 1
ATOM 1442 C C . GLY A 1 198 ? 7.120 -10.437 -16.198 1.00 74.00 198 GLY A C 1
ATOM 1443 O O . GLY A 1 198 ? 7.740 -11.459 -15.914 1.00 74.00 198 GLY A O 1
ATOM 1444 N N . ILE A 1 199 ? 7.637 -9.217 -16.078 1.00 82.81 199 ILE A N 1
ATOM 1445 C CA . ILE A 1 199 ? 8.982 -8.993 -15.550 1.00 82.81 199 ILE A CA 1
ATOM 1446 C C . ILE A 1 199 ? 8.998 -9.382 -14.069 1.00 82.81 199 ILE A C 1
ATOM 1448 O O . ILE A 1 199 ? 8.266 -8.814 -13.253 1.00 82.81 199 ILE A O 1
ATOM 1452 N N . THR A 1 200 ? 9.841 -10.352 -13.724 1.00 84.44 200 THR A N 1
ATOM 1453 C CA . THR A 1 200 ? 10.043 -10.857 -12.358 1.00 84.44 200 THR A CA 1
ATOM 1454 C C . THR A 1 200 ? 11.458 -10.572 -11.874 1.00 84.44 200 THR A C 1
ATOM 1456 O O . THR A 1 200 ? 12.386 -10.529 -12.675 1.00 84.44 200 THR A O 1
ATOM 1459 N N . GLY A 1 201 ? 11.644 -10.461 -10.556 1.00 84.50 201 GLY A N 1
ATOM 1460 C CA . GLY A 1 201 ? 12.977 -10.418 -9.945 1.00 84.50 201 GLY A CA 1
ATOM 1461 C C . GLY A 1 201 ? 13.606 -9.028 -9.816 1.00 84.50 201 GLY A C 1
ATOM 1462 O O . GLY A 1 201 ? 14.718 -8.938 -9.310 1.00 84.50 201 GLY A O 1
ATOM 1463 N N . LEU A 1 202 ? 12.906 -7.956 -10.207 1.00 87.44 202 LEU A N 1
ATOM 1464 C CA . LEU A 1 202 ? 13.312 -6.585 -9.873 1.00 87.44 202 LEU A CA 1
ATOM 1465 C C . LEU A 1 202 ? 13.138 -6.330 -8.364 1.00 87.44 202 LEU A C 1
ATOM 1467 O O . LEU A 1 202 ? 12.094 -6.653 -7.790 1.00 87.44 202 LEU A O 1
ATOM 1471 N N . ALA A 1 203 ? 14.127 -5.711 -7.724 1.00 89.81 203 ALA A N 1
ATOM 1472 C CA . ALA A 1 203 ? 14.067 -5.306 -6.324 1.00 89.81 203 ALA A CA 1
ATOM 1473 C C . ALA A 1 203 ? 13.008 -4.214 -6.074 1.00 89.81 203 ALA A C 1
ATOM 1475 O O . ALA A 1 203 ? 12.677 -3.418 -6.953 1.00 89.81 203 ALA A O 1
ATOM 1476 N N . ALA A 1 204 ? 12.482 -4.149 -4.846 1.00 87.56 204 ALA A N 1
ATOM 1477 C CA . ALA A 1 204 ? 11.594 -3.062 -4.430 1.00 87.56 204 ALA A CA 1
ATOM 1478 C C . ALA A 1 204 ? 12.355 -1.725 -4.344 1.00 87.56 204 ALA A C 1
ATOM 1480 O O . ALA A 1 204 ? 13.521 -1.683 -3.948 1.00 87.56 204 ALA A O 1
ATOM 1481 N N . GLY A 1 205 ? 11.688 -0.619 -4.666 1.00 86.50 205 GLY A N 1
ATOM 1482 C CA . GLY A 1 205 ? 12.267 0.725 -4.696 1.00 86.50 205 GLY A CA 1
ATOM 1483 C C . GLY A 1 205 ? 12.238 1.359 -6.086 1.00 86.50 205 GLY A C 1
ATOM 1484 O O . GLY A 1 205 ? 11.495 0.931 -6.966 1.00 86.50 205 GLY A O 1
ATOM 1485 N N . ALA A 1 206 ? 13.010 2.430 -6.268 1.00 88.06 206 ALA A N 1
ATOM 1486 C CA . ALA A 1 206 ? 13.034 3.178 -7.521 1.00 88.06 206 ALA A CA 1
ATOM 1487 C C . ALA A 1 206 ? 13.574 2.322 -8.674 1.00 88.06 206 ALA A C 1
ATOM 1489 O O . ALA A 1 206 ? 14.693 1.819 -8.605 1.00 88.06 206 ALA A O 1
ATOM 1490 N N . VAL A 1 207 ? 12.790 2.201 -9.743 1.00 87.06 207 VAL A N 1
ATOM 1491 C CA . VAL A 1 207 ? 13.197 1.580 -11.005 1.00 87.06 207 VAL A CA 1
ATOM 1492 C C . VAL A 1 207 ? 13.417 2.690 -12.016 1.00 87.06 207 VAL A C 1
ATOM 1494 O O . VAL A 1 207 ? 12.522 3.493 -12.249 1.00 87.06 207 VAL A O 1
ATOM 1497 N N . THR A 1 208 ? 14.599 2.761 -12.614 1.00 86.38 208 THR A N 1
ATOM 1498 C CA . THR A 1 208 ? 14.951 3.704 -13.687 1.00 86.38 208 THR A CA 1
ATOM 1499 C C . THR A 1 208 ? 14.936 3.003 -15.041 1.00 86.38 208 THR A C 1
ATOM 1501 O O . THR A 1 208 ? 14.758 1.786 -15.116 1.00 86.38 208 THR A O 1
ATOM 1504 N N . TRP A 1 209 ? 15.091 3.766 -16.123 1.00 82.12 209 TRP A N 1
ATOM 1505 C CA . TRP A 1 209 ? 15.043 3.215 -17.472 1.00 82.12 209 TRP A CA 1
ATOM 1506 C C . TRP A 1 209 ? 16.054 3.873 -18.409 1.00 82.12 209 TRP A C 1
ATOM 1508 O O . TRP A 1 209 ? 16.374 5.061 -18.288 1.00 82.12 209 TRP A O 1
ATOM 1518 N N . ALA A 1 210 ? 16.516 3.094 -19.381 1.00 80.94 210 ALA A N 1
ATOM 1519 C CA . ALA A 1 210 ? 17.342 3.543 -20.486 1.00 80.94 210 ALA A CA 1
ATOM 1520 C C . ALA A 1 210 ? 16.922 2.833 -21.774 1.00 80.94 210 ALA A C 1
ATOM 1522 O O . ALA A 1 210 ? 16.843 1.611 -21.821 1.00 80.94 210 ALA A O 1
ATOM 1523 N N . LEU A 1 211 ? 16.689 3.593 -22.835 1.00 78.75 211 LEU A N 1
ATOM 1524 C CA . LEU A 1 211 ? 16.588 3.069 -24.187 1.00 78.75 211 LEU A CA 1
ATOM 1525 C C . LEU A 1 211 ? 17.987 2.997 -24.797 1.00 78.75 211 LEU A C 1
ATOM 1527 O O . LEU A 1 211 ? 18.714 3.993 -24.843 1.00 78.75 211 LEU A O 1
ATOM 1531 N N . ARG A 1 212 ? 18.336 1.827 -25.311 1.00 77.69 212 ARG A N 1
ATOM 1532 C CA . ARG A 1 212 ? 19.587 1.540 -26.002 1.00 77.69 212 ARG A CA 1
ATOM 1533 C C . ARG A 1 212 ? 19.312 1.130 -27.436 1.00 77.69 212 ARG A C 1
ATOM 1535 O O . ARG A 1 212 ? 18.255 0.583 -27.750 1.00 77.69 212 ARG A O 1
ATOM 1542 N N . GLN A 1 213 ? 20.287 1.373 -28.297 1.00 71.56 213 GLN A N 1
ATOM 1543 C CA . GLN A 1 213 ? 20.282 0.855 -29.658 1.00 71.56 213 GLN A CA 1
ATOM 1544 C C . GLN A 1 213 ? 21.231 -0.331 -29.785 1.00 71.56 213 GLN A C 1
ATOM 1546 O O . GLN A 1 213 ? 22.343 -0.302 -29.265 1.00 71.56 213 GLN A O 1
ATOM 1551 N N . THR A 1 214 ? 20.795 -1.368 -30.489 1.00 68.19 214 THR A N 1
ATOM 1552 C CA . THR A 1 214 ? 21.616 -2.529 -30.848 1.00 68.19 214 THR A CA 1
ATOM 1553 C C . THR A 1 214 ? 21.427 -2.815 -32.330 1.00 68.19 214 THR A C 1
ATOM 1555 O O . THR A 1 214 ? 20.338 -2.595 -32.854 1.00 68.19 214 THR A O 1
ATOM 1558 N N . SER A 1 215 ? 22.457 -3.269 -33.035 1.00 63.12 215 SER A N 1
ATOM 1559 C CA . SER A 1 215 ? 22.309 -3.786 -34.394 1.00 63.12 215 SER A CA 1
ATOM 1560 C C . SER A 1 215 ? 22.505 -5.291 -34.437 1.00 63.12 215 SER A C 1
ATOM 1562 O O . SER A 1 215 ? 23.124 -5.892 -33.565 1.00 63.12 215 SER A O 1
ATOM 1564 N N . TYR A 1 216 ? 21.972 -5.910 -35.488 1.00 53.19 216 TYR A N 1
ATOM 1565 C CA . TYR A 1 216 ? 22.158 -7.337 -35.748 1.00 53.19 216 TYR A CA 1
ATOM 1566 C C . TYR A 1 216 ? 23.591 -7.685 -36.208 1.00 53.19 216 TYR A C 1
ATOM 1568 O O . TYR A 1 216 ? 23.980 -8.849 -36.185 1.00 53.19 216 TYR A O 1
ATOM 1576 N N . SER A 1 217 ? 24.387 -6.699 -36.644 1.00 53.94 217 SER A N 1
ATOM 1577 C CA . SER A 1 217 ? 25.639 -6.934 -37.380 1.00 53.94 217 SER A CA 1
ATOM 1578 C C . SER A 1 217 ? 26.858 -6.159 -36.867 1.00 53.94 217 SER A C 1
ATOM 1580 O O . SER A 1 217 ? 27.810 -5.993 -37.630 1.00 53.94 217 SER A O 1
ATOM 1582 N N . ASN A 1 218 ? 26.864 -5.668 -35.622 1.00 54.28 218 ASN A N 1
ATOM 1583 C CA . ASN A 1 218 ? 27.971 -4.860 -35.087 1.00 54.28 218 ASN A CA 1
ATOM 1584 C C . ASN A 1 218 ? 28.279 -3.617 -35.941 1.00 54.28 218 ASN A C 1
ATOM 1586 O O . ASN A 1 218 ? 29.438 -3.261 -36.170 1.00 54.28 218 ASN A O 1
ATOM 1590 N N . ALA A 1 219 ? 27.235 -2.975 -36.469 1.00 52.44 219 ALA A N 1
ATOM 1591 C CA . ALA A 1 219 ? 27.384 -1.833 -37.355 1.00 52.44 219 ALA A CA 1
ATOM 1592 C C . ALA A 1 219 ? 27.854 -0.593 -36.577 1.00 52.44 219 ALA A C 1
ATOM 1594 O O . ALA A 1 219 ? 27.357 -0.269 -35.504 1.00 52.44 219 ALA A O 1
ATOM 1595 N N . SER A 1 220 ? 28.788 0.169 -37.150 1.00 50.06 220 SER A N 1
ATOM 1596 C CA . SER A 1 220 ? 29.243 1.443 -36.567 1.00 50.06 220 SER A CA 1
ATOM 1597 C C . SER A 1 220 ? 28.251 2.599 -36.771 1.00 50.06 220 SER A C 1
ATOM 1599 O O . SER A 1 220 ? 28.456 3.675 -36.223 1.00 50.06 220 SER A O 1
ATOM 1601 N N . ASN A 1 221 ? 27.192 2.380 -37.563 1.00 50.94 221 ASN A N 1
ATOM 1602 C CA . ASN A 1 221 ? 26.182 3.373 -37.932 1.00 50.94 221 ASN A CA 1
ATOM 1603 C C . ASN A 1 221 ? 24.785 2.858 -37.575 1.00 50.94 221 ASN A C 1
ATOM 1605 O O . ASN A 1 221 ? 24.045 2.381 -38.442 1.00 50.94 221 ASN A O 1
ATOM 1609 N N . VAL A 1 222 ? 24.454 2.950 -36.291 1.00 50.31 222 VAL A N 1
ATOM 1610 C CA . VAL A 1 222 ? 23.140 2.637 -35.725 1.00 50.31 222 VAL A CA 1
ATOM 1611 C C . VAL A 1 222 ? 22.582 3.946 -35.186 1.00 50.31 222 VAL A C 1
ATOM 1613 O O . VAL A 1 222 ? 23.282 4.692 -34.500 1.00 50.31 222 VAL A O 1
ATOM 1616 N N . ALA A 1 223 ? 21.355 4.281 -35.572 1.00 55.59 223 ALA A N 1
ATOM 1617 C CA . ALA A 1 223 ? 20.695 5.490 -35.100 1.00 55.59 223 ALA A CA 1
ATOM 1618 C C . ALA A 1 223 ? 19.240 5.188 -34.744 1.00 55.59 223 ALA A C 1
ATOM 1620 O O . ALA A 1 223 ? 18.515 4.614 -35.554 1.00 55.59 223 ALA A O 1
ATOM 1621 N N . ILE A 1 224 ? 18.822 5.602 -33.548 1.00 57.06 224 ILE A N 1
ATOM 1622 C CA . ILE A 1 224 ? 17.418 5.809 -33.183 1.00 57.06 224 ILE A CA 1
ATOM 1623 C C . ILE A 1 224 ? 17.253 7.307 -32.930 1.00 57.06 224 ILE A C 1
ATOM 1625 O O . ILE A 1 224 ? 17.879 7.865 -32.028 1.00 57.06 224 ILE A O 1
ATOM 1629 N N . SER A 1 225 ? 16.414 7.973 -33.723 1.00 55.00 225 SER A N 1
ATOM 1630 C CA . SER A 1 225 ? 16.062 9.390 -33.513 1.00 55.00 225 SER A CA 1
ATOM 1631 C C . SER A 1 225 ? 14.604 9.527 -33.104 1.00 55.00 225 SER A C 1
ATOM 1633 O O . SER A 1 225 ? 13.755 9.170 -33.906 1.00 55.00 225 SER A O 1
ATOM 1635 N N . ILE A 1 226 ? 14.294 10.056 -31.916 1.00 54.28 226 ILE A N 1
ATOM 1636 C CA . ILE A 1 226 ? 12.907 10.158 -31.420 1.00 54.28 226 ILE A CA 1
ATOM 1637 C C . ILE A 1 226 ? 12.169 11.357 -32.070 1.00 54.28 226 ILE A C 1
ATOM 1639 O O . ILE A 1 226 ? 12.705 12.468 -32.066 1.00 54.28 226 ILE A O 1
ATOM 1643 N N . MET A 1 227 ? 10.975 11.144 -32.661 1.00 47.47 227 MET A N 1
ATOM 1644 C CA . MET A 1 227 ? 10.218 12.136 -33.475 1.00 47.47 227 MET A CA 1
ATOM 1645 C C . MET A 1 227 ? 8.954 12.724 -32.791 1.00 47.47 227 MET A C 1
ATOM 1647 O O . MET A 1 227 ? 8.448 12.158 -31.824 1.00 47.47 227 MET A O 1
ATOM 1651 N N . ASN A 1 228 ? 8.456 13.866 -33.307 1.00 40.88 228 ASN A N 1
ATOM 1652 C CA . ASN A 1 228 ? 7.263 14.617 -32.857 1.00 40.88 228 ASN A CA 1
ATOM 1653 C C . ASN A 1 228 ? 6.061 14.429 -33.820 1.00 40.88 228 ASN A C 1
ATOM 1655 O O . ASN A 1 228 ? 6.238 14.746 -34.997 1.00 40.88 228 ASN A O 1
ATOM 1659 N N . PRO A 1 229 ? 4.864 14.012 -33.358 1.00 40.16 229 PRO A N 1
ATOM 1660 C CA . PRO A 1 229 ? 3.699 13.775 -34.223 1.00 40.16 229 PRO A CA 1
ATOM 1661 C C . PRO A 1 229 ? 2.775 14.983 -34.508 1.00 40.16 229 PRO A C 1
ATOM 1663 O O . PRO A 1 229 ? 1.962 14.888 -35.417 1.00 40.16 229 PRO A O 1
ATOM 1666 N N . ASP A 1 230 ? 2.869 16.115 -33.795 1.00 39.25 230 ASP A N 1
ATOM 1667 C CA . ASP A 1 230 ? 1.848 17.188 -33.881 1.00 39.25 230 ASP A CA 1
ATOM 1668 C C . ASP A 1 230 ? 2.291 18.431 -34.685 1.00 39.25 230 ASP A C 1
ATOM 1670 O O . ASP A 1 230 ? 2.158 19.575 -34.232 1.00 39.25 230 ASP A O 1
ATOM 1674 N N . ASN A 1 231 ? 2.848 18.262 -35.887 1.00 42.28 231 ASN A N 1
ATOM 1675 C CA . ASN A 1 231 ? 2.964 19.390 -36.820 1.00 42.28 231 ASN A CA 1
ATOM 1676 C C . ASN A 1 231 ? 1.876 19.274 -37.905 1.00 42.28 231 ASN A C 1
ATOM 1678 O O . ASN A 1 231 ? 1.693 18.232 -38.510 1.00 42.28 231 ASN A O 1
ATOM 1682 N N . ASN A 1 232 ? 1.111 20.342 -38.141 1.00 40.22 232 ASN A N 1
ATOM 1683 C CA . ASN A 1 232 ? 0.121 20.405 -39.227 1.00 40.22 232 ASN A CA 1
ATOM 1684 C C . ASN A 1 232 ? 0.770 20.764 -40.585 1.00 40.22 232 ASN A C 1
ATOM 1686 O O . ASN A 1 232 ? 0.100 21.302 -41.460 1.00 40.22 232 ASN A O 1
ATOM 1690 N N . ASP A 1 233 ? 2.059 20.459 -40.768 1.00 42.06 233 ASP A N 1
ATOM 1691 C CA . ASP A 1 233 ? 2.739 20.481 -42.075 1.00 42.06 233 ASP A CA 1
ATOM 1692 C C . ASP A 1 233 ? 2.835 19.063 -42.687 1.00 42.06 233 ASP A C 1
ATOM 1694 O O . ASP A 1 233 ? 3.479 18.844 -43.718 1.00 42.06 233 ASP A O 1
ATOM 1698 N N . ASP A 1 234 ? 2.172 18.076 -42.075 1.00 45.66 234 ASP A N 1
ATOM 1699 C CA . ASP A 1 234 ? 2.490 16.661 -42.259 1.00 45.66 234 ASP A CA 1
ATOM 1700 C C . ASP A 1 234 ? 1.676 15.966 -43.364 1.00 45.66 234 ASP A C 1
ATOM 1702 O O . ASP A 1 234 ? 0.887 15.049 -43.146 1.00 45.66 234 ASP A O 1
ATOM 1706 N N . ALA A 1 235 ? 1.912 16.391 -44.606 1.00 41.44 235 ALA A N 1
ATOM 1707 C CA . ALA A 1 235 ? 1.807 15.485 -45.755 1.00 41.44 235 ALA A CA 1
ATOM 1708 C C . ALA A 1 235 ? 3.184 14.933 -46.172 1.00 41.44 235 ALA A C 1
ATOM 1710 O O . ALA A 1 235 ? 3.294 14.212 -47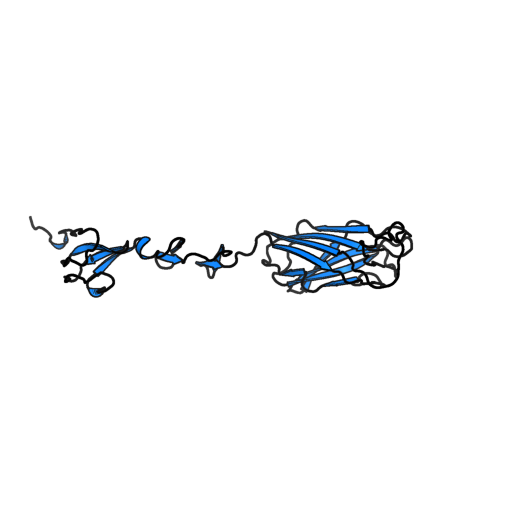.166 1.00 41.44 235 ALA A O 1
ATOM 1711 N N . ARG A 1 236 ? 4.263 15.313 -45.472 1.00 44.00 236 ARG A N 1
ATOM 1712 C CA . ARG A 1 236 ? 5.640 15.002 -45.859 1.00 44.00 236 ARG A CA 1
ATOM 1713 C C . ARG A 1 236 ? 6.495 14.710 -44.631 1.00 44.00 236 ARG A C 1
ATOM 1715 O O . ARG A 1 236 ? 7.092 15.608 -44.053 1.00 44.00 236 ARG A O 1
ATOM 1722 N N . TRP A 1 237 ? 6.612 13.417 -44.351 1.00 44.16 237 TRP A N 1
ATOM 1723 C CA . TRP A 1 237 ? 7.562 12.751 -43.462 1.00 44.16 237 TRP A CA 1
ATOM 1724 C C . TRP A 1 237 ? 9.055 13.117 -43.727 1.00 44.16 237 TRP A C 1
ATOM 1726 O O . TRP A 1 237 ? 9.840 12.269 -44.147 1.00 44.16 237 TRP A O 1
ATOM 1736 N N . TYR A 1 238 ? 9.476 14.372 -43.511 1.00 40.56 238 TYR A N 1
ATOM 1737 C CA . TYR A 1 238 ? 10.875 14.835 -43.611 1.00 40.56 238 TYR A CA 1
ATOM 1738 C C . TYR A 1 238 ? 11.252 15.809 -42.468 1.00 40.56 238 TYR A C 1
ATOM 1740 O O . TYR A 1 238 ? 10.391 16.523 -41.959 1.00 40.56 238 TYR A O 1
ATOM 1748 N N . PRO A 1 239 ? 12.535 15.886 -42.046 1.00 38.75 239 PRO A N 1
ATOM 1749 C CA . PRO A 1 239 ? 12.933 16.626 -40.845 1.00 38.75 239 PRO A CA 1
ATOM 1750 C C . PRO A 1 239 ? 13.004 18.148 -41.066 1.00 38.75 239 PRO A C 1
ATOM 1752 O O . PRO A 1 239 ? 13.638 18.623 -42.011 1.00 38.75 239 PRO A O 1
ATOM 1755 N N . HIS A 1 240 ? 12.403 18.930 -40.160 1.00 38.91 240 HIS A N 1
ATOM 1756 C CA . HIS A 1 240 ? 12.439 20.402 -40.158 1.00 38.91 240 HIS A CA 1
ATOM 1757 C C . HIS A 1 240 ? 12.978 20.967 -38.832 1.00 38.91 240 HIS A C 1
ATOM 1759 O O . HIS A 1 240 ? 12.952 20.314 -37.786 1.00 38.91 240 HIS A O 1
ATOM 1765 N N . GLY A 1 241 ? 13.537 22.177 -38.913 1.00 36.66 241 GLY A N 1
ATOM 1766 C CA . GLY A 1 241 ? 14.319 22.831 -37.868 1.00 36.66 241 GLY A CA 1
ATOM 1767 C C . GLY A 1 241 ? 13.536 23.215 -36.609 1.00 36.66 241 GLY A C 1
ATOM 1768 O O . GLY A 1 241 ? 12.516 23.885 -36.672 1.00 36.66 241 GLY A O 1
ATOM 1769 N N . ASN A 1 242 ? 14.135 22.816 -35.488 1.00 41.78 242 ASN A N 1
ATOM 1770 C CA . ASN A 1 242 ? 14.116 23.348 -34.126 1.00 41.78 242 ASN A CA 1
ATOM 1771 C C . ASN A 1 242 ? 12.781 23.562 -33.380 1.00 41.78 242 ASN A C 1
ATOM 1773 O O . ASN A 1 242 ? 11.954 24.401 -33.718 1.00 41.78 242 ASN A O 1
ATOM 1777 N N . ALA A 1 243 ? 12.738 22.860 -32.235 1.00 38.66 243 ALA A N 1
ATOM 1778 C CA . ALA A 1 243 ? 11.866 22.986 -31.064 1.00 38.66 243 ALA A CA 1
ATOM 1779 C C . ALA A 1 243 ? 10.478 22.338 -31.124 1.00 38.66 243 ALA A C 1
ATOM 1781 O O . ALA A 1 243 ? 9.508 23.078 -31.034 1.00 38.66 243 ALA A O 1
ATOM 1782 N N . ARG A 1 244 ? 10.355 20.994 -31.184 1.00 47.41 244 ARG A N 1
ATOM 1783 C CA . ARG A 1 244 ? 9.088 20.308 -30.829 1.00 47.41 244 ARG A CA 1
ATOM 1784 C C . ARG A 1 244 ? 9.264 18.911 -30.211 1.00 47.41 244 ARG A C 1
ATOM 1786 O O . ARG A 1 244 ? 10.227 18.209 -30.518 1.00 47.41 244 ARG A O 1
ATOM 1793 N N . GLU A 1 245 ? 8.328 18.587 -29.318 1.00 42.66 245 GLU A N 1
ATOM 1794 C CA . GLU A 1 245 ? 8.325 17.518 -28.308 1.00 42.66 245 GLU A CA 1
ATOM 1795 C C . GLU A 1 245 ? 8.178 16.102 -28.883 1.00 42.66 245 GLU A C 1
ATOM 1797 O O . GLU A 1 245 ? 7.412 15.873 -29.808 1.00 42.66 245 GLU A O 1
ATOM 1802 N N . SER A 1 246 ? 8.893 15.124 -28.329 1.00 44.16 246 SER A N 1
ATOM 1803 C CA . SER A 1 246 ? 8.724 13.705 -28.676 1.00 44.16 246 SER A CA 1
ATOM 1804 C C . SER A 1 246 ? 7.596 13.052 -27.866 1.00 44.16 246 SER A C 1
ATOM 1806 O O . SER A 1 246 ? 7.414 13.386 -26.704 1.00 44.16 246 SER A O 1
ATOM 1808 N N . HIS A 1 247 ? 6.842 12.098 -28.426 1.00 51.12 247 HIS A N 1
ATOM 1809 C CA . HIS A 1 247 ? 5.760 11.422 -27.687 1.00 51.12 247 HIS A CA 1
ATOM 1810 C C . HIS A 1 247 ? 6.135 9.963 -27.390 1.00 51.12 247 HIS A C 1
ATOM 1812 O O . HIS A 1 247 ? 5.684 9.035 -28.056 1.00 51.12 247 HIS A O 1
ATOM 1818 N N . THR A 1 248 ? 6.995 9.752 -26.388 1.00 59.00 248 THR A N 1
ATOM 1819 C CA . THR A 1 248 ? 7.210 8.407 -25.826 1.00 59.00 248 THR A CA 1
ATOM 1820 C C . THR A 1 248 ? 6.278 8.220 -24.641 1.00 59.00 248 THR A C 1
ATOM 1822 O O . THR A 1 248 ? 6.320 9.013 -23.698 1.00 59.00 248 THR A O 1
ATOM 1825 N N . THR A 1 249 ? 5.435 7.188 -24.692 1.00 65.44 249 THR A N 1
ATOM 1826 C CA . THR A 1 249 ? 4.513 6.859 -23.600 1.00 65.44 249 THR A CA 1
ATOM 1827 C C . THR A 1 249 ? 4.751 5.452 -23.092 1.00 65.44 249 THR A C 1
ATOM 1829 O O . THR A 1 249 ? 4.832 4.508 -23.873 1.00 65.44 249 THR A O 1
ATOM 1832 N N . PHE A 1 250 ? 4.828 5.318 -21.771 1.00 72.44 250 PHE A N 1
ATOM 1833 C CA . PHE A 1 250 ? 4.864 4.028 -21.090 1.00 72.44 250 PHE A CA 1
ATOM 1834 C C . PHE A 1 250 ? 3.680 3.937 -20.140 1.00 72.44 250 PHE A C 1
ATOM 1836 O O . PHE A 1 250 ? 3.392 4.887 -19.413 1.00 72.44 250 PHE A O 1
ATOM 1843 N N . THR A 1 251 ? 3.012 2.791 -20.158 1.00 76.81 251 THR A N 1
ATOM 1844 C CA . THR A 1 251 ? 2.081 2.343 -19.130 1.00 76.81 251 THR A CA 1
ATOM 1845 C C . THR A 1 251 ? 2.747 1.197 -18.390 1.00 76.81 251 THR A C 1
ATOM 1847 O O . THR A 1 251 ? 3.052 0.162 -18.985 1.00 76.81 251 THR A O 1
ATOM 1850 N N . VAL A 1 252 ? 2.978 1.395 -17.098 1.00 77.44 252 VAL A N 1
ATOM 1851 C CA . VAL A 1 252 ? 3.533 0.375 -16.207 1.00 77.44 252 VAL A CA 1
ATOM 1852 C C . VAL A 1 252 ? 2.446 -0.081 -15.253 1.00 77.44 252 VAL A C 1
ATOM 1854 O O . VAL A 1 252 ? 1.745 0.770 -14.709 1.00 77.44 252 VAL A O 1
ATOM 1857 N N . ILE A 1 253 ? 2.318 -1.393 -15.064 1.00 80.25 253 ILE A N 1
ATOM 1858 C CA . ILE A 1 253 ? 1.415 -2.015 -14.097 1.00 80.25 253 ILE A CA 1
ATOM 1859 C C . ILE A 1 253 ? 2.227 -2.948 -13.201 1.00 80.25 253 ILE A C 1
ATOM 1861 O O . ILE A 1 253 ? 2.749 -3.955 -13.669 1.00 80.25 253 ILE A O 1
ATOM 1865 N N . GLU A 1 254 ? 2.323 -2.628 -11.914 1.00 83.06 254 GLU A N 1
ATOM 1866 C CA . GLU A 1 254 ? 2.802 -3.575 -10.898 1.00 83.06 254 GLU A CA 1
ATOM 1867 C C . GLU A 1 254 ? 1.621 -4.394 -10.374 1.00 83.06 254 GLU A C 1
ATOM 1869 O O . GLU A 1 254 ? 0.611 -3.800 -10.003 1.00 83.06 254 GLU A O 1
ATOM 1874 N N . HIS A 1 255 ? 1.747 -5.723 -10.341 1.00 78.19 255 HIS A N 1
ATOM 1875 C CA . HIS A 1 255 ? 0.729 -6.635 -9.809 1.00 78.19 255 HIS A CA 1
ATOM 1876 C C . HIS A 1 255 ? 1.351 -7.897 -9.196 1.00 78.19 255 HIS A C 1
ATOM 1878 O O . HIS A 1 255 ? 2.502 -8.206 -9.473 1.00 78.19 255 HIS A O 1
ATOM 1884 N N . ASN A 1 256 ? 0.610 -8.653 -8.381 1.00 77.88 256 ASN A N 1
ATOM 1885 C CA . ASN A 1 256 ? 1.091 -9.934 -7.826 1.00 77.88 256 ASN A CA 1
ATOM 1886 C C . ASN A 1 256 ? 1.070 -11.081 -8.850 1.00 77.88 256 ASN A C 1
ATOM 1888 O O . ASN A 1 256 ? 0.156 -11.098 -9.708 1.00 77.88 256 ASN A O 1
#

Organism: Paramagnetospirillum magneticum (strain ATCC 700264 / AMB-1) (NCBI:txid342108)

Secondary structure (DSSP, 8-state):
----GGGS--EEEEE--TT----TTEEEEETTEEEEESS---TT--TTT-GGGEEEEE--GGGT--STT-EEEESSSEEEEPPPPTT-EEEEETTEEEEE----SSEEEEEEE----EEEESTTEEEEEEEEEEEE--TTSEEEEEEEEEEEPPSSS--EEEEEEEE-TT--EEEEE-SS-B-SSS---EEEEEEEEEE--PPSEEEEEEEEEEESS--S-EEEEE-----TTTTS-----S-----EEEEEEEE-

Foldseek 3Di:
DDDPVVVVAAAEPEADDLQDWDDARHWYDYQQWIKGFHHTGDRRDDCVNPVVRIDTPGHGPRNADDDPQWDWDDDVDIHIADHDDPQWDFDADPNDTHTDNDPPLKDKQKDWFFDWFKDWWFAFDFRDKDWFSDFAAAQAWWKWKKKWFWWAWFADAWWKWKWKWKAAPVRDIDIFTFPGTHGHRDLGTDITIGTDPTDHRGHGTGIIITIGIHTPPRDGGTITTFDDDDDPVPPDNDDDDDDGTGGIIMIMIIHD

InterPro domains:
  IPR003610 Carbohydrate binding module family 5/12 [PF02839] (15-54)

Radius of gyration: 35.08 Å; chains: 1; bounding box: 59×53×102 Å

Sequence (256 aa):
MDINLGRLGFVDRGNYSAATAYAVRDVVTFNGNTYRCIVATTAGQSPTSTPASWLLMASGPSGVMTTNGDLLYYNNGLQRLAAGSNGQALVMTGGLPAWGTGSPIIQVVKMRDTTRRTGLGSDNTVVCSGVALFNKQQAASKVWLSGIVMGQGPAGNNVTVPVLTLTDSANATFDIIGRYGFEGSGGYAQPIHFNDPGITGLAAGAVTWALRQTSYSNASNVAISIMNPDNNDDARWYPHGNARESHTTFTVIEHN